Protein AF-A0A937CFU2-F1 (afdb_monomer_lite)

pLDDT: mean 91.69, std 9.7, range [49.81, 98.75]

Structure (mmCIF, N/CA/C/O backbone):
data_AF-A0A937CFU2-F1
#
_entry.id   AF-A0A937CFU2-F1
#
loop_
_atom_site.group_PDB
_atom_site.id
_atom_site.type_symbol
_atom_site.label_atom_id
_atom_site.label_alt_id
_atom_site.label_comp_id
_atom_site.label_asym_id
_atom_site.label_entity_id
_atom_site.label_seq_id
_atom_site.pdbx_PDB_ins_code
_atom_site.Cartn_x
_atom_site.Cartn_y
_atom_site.Cartn_z
_atom_site.occupancy
_atom_site.B_iso_or_equiv
_atom_site.auth_seq_id
_atom_site.auth_comp_id
_atom_site.auth_asym_id
_atom_site.auth_atom_id
_atom_site.pdbx_PDB_model_num
ATOM 1 N N . MET A 1 1 ? 24.303 13.116 1.904 1.00 62.19 1 MET A N 1
ATOM 2 C CA . MET A 1 1 ? 23.129 12.401 1.372 1.00 62.19 1 MET A CA 1
ATOM 3 C C . MET A 1 1 ? 21.981 12.691 2.321 1.00 62.19 1 MET A C 1
ATOM 5 O O . MET A 1 1 ? 22.146 12.452 3.511 1.00 62.19 1 MET A O 1
ATOM 9 N N . ILE A 1 2 ? 20.911 13.331 1.851 1.00 71.19 2 ILE A N 1
ATOM 10 C CA . ILE A 1 2 ? 19.700 13.511 2.667 1.00 71.19 2 ILE A CA 1
ATOM 11 C C . ILE A 1 2 ? 18.962 12.173 2.621 1.00 71.19 2 ILE A C 1
ATOM 13 O O . ILE A 1 2 ? 18.862 11.587 1.544 1.00 71.19 2 ILE A O 1
ATOM 17 N N . THR A 1 3 ? 18.526 11.668 3.774 1.00 83.25 3 THR A N 1
ATOM 18 C CA . THR A 1 3 ? 17.730 10.442 3.859 1.00 83.25 3 THR A CA 1
ATOM 19 C C . THR A 1 3 ? 16.253 10.785 4.015 1.00 83.25 3 THR A C 1
ATOM 21 O O . THR A 1 3 ? 15.883 11.598 4.864 1.00 83.25 3 THR A O 1
ATOM 24 N N . VAL A 1 4 ? 15.405 10.163 3.201 1.00 87.00 4 VAL A N 1
ATOM 25 C CA . VAL A 1 4 ? 13.941 10.251 3.291 1.00 87.00 4 VAL A CA 1
ATOM 26 C C . VAL A 1 4 ? 13.368 8.846 3.487 1.00 87.00 4 VAL A C 1
ATOM 28 O O . VAL A 1 4 ? 13.948 7.870 3.013 1.00 87.00 4 VAL A O 1
ATOM 31 N N . SER A 1 5 ? 12.256 8.694 4.213 1.00 93.00 5 SER A N 1
ATOM 32 C CA . SER A 1 5 ? 11.610 7.376 4.267 1.00 93.00 5 SER A CA 1
ATOM 33 C C . SER A 1 5 ? 10.986 7.054 2.910 1.00 93.00 5 SER A C 1
ATOM 35 O O . SER A 1 5 ? 10.499 7.955 2.221 1.00 93.00 5 SER A O 1
ATOM 37 N N . ILE A 1 6 ? 10.978 5.775 2.525 1.00 94.25 6 ILE A N 1
ATOM 38 C CA . ILE A 1 6 ? 10.432 5.365 1.223 1.00 94.25 6 ILE A CA 1
ATOM 39 C C . ILE A 1 6 ? 8.961 5.772 1.062 1.00 94.25 6 ILE A C 1
ATOM 41 O O . ILE A 1 6 ? 8.532 6.155 -0.024 1.00 94.25 6 ILE A O 1
ATOM 45 N N . LEU A 1 7 ? 8.205 5.790 2.162 1.00 94.56 7 LEU A N 1
ATOM 46 C CA . LEU A 1 7 ? 6.809 6.206 2.157 1.00 94.56 7 LEU A CA 1
ATOM 47 C C . LEU A 1 7 ? 6.651 7.696 1.849 1.00 94.56 7 LEU A C 1
ATOM 49 O O . LEU A 1 7 ? 5.818 8.078 1.031 1.00 94.56 7 LEU A O 1
ATOM 53 N N . LYS A 1 8 ? 7.487 8.544 2.457 1.00 94.88 8 LYS A N 1
ATOM 54 C CA . LYS A 1 8 ? 7.503 9.986 2.177 1.00 94.88 8 LYS A CA 1
ATOM 55 C C . LYS A 1 8 ? 7.937 10.277 0.749 1.00 94.88 8 LYS A C 1
ATOM 57 O O . LYS A 1 8 ? 7.369 11.166 0.116 1.00 94.88 8 LYS A O 1
ATOM 62 N N . TRP A 1 9 ? 8.903 9.517 0.239 1.00 95.12 9 TRP A N 1
ATOM 63 C CA . TRP A 1 9 ? 9.311 9.622 -1.154 1.00 95.12 9 TRP A CA 1
ATOM 64 C C . TRP A 1 9 ? 8.158 9.262 -2.102 1.00 95.12 9 TRP A C 1
ATOM 66 O O . TRP A 1 9 ? 7.854 10.045 -2.998 1.00 95.12 9 TRP A O 1
ATOM 76 N N . LEU A 1 10 ? 7.450 8.152 -1.856 1.00 95.94 10 LEU A N 1
ATOM 77 C CA . LEU A 1 10 ? 6.303 7.720 -2.666 1.00 95.94 10 LEU A CA 1
ATOM 78 C C . LEU A 1 10 ? 5.153 8.740 -2.639 1.00 95.94 10 LEU A C 1
ATOM 80 O O . LEU A 1 10 ? 4.580 9.060 -3.678 1.00 95.94 10 LEU A O 1
ATOM 84 N N . ILE A 1 11 ? 4.850 9.302 -1.464 1.00 96.25 11 ILE A N 1
ATOM 85 C CA . ILE A 1 11 ? 3.870 10.388 -1.306 1.00 96.25 11 ILE A CA 1
ATOM 86 C C . ILE A 1 11 ? 4.266 11.600 -2.157 1.00 96.25 11 ILE A C 1
ATOM 88 O O . ILE A 1 11 ? 3.426 12.182 -2.843 1.00 96.25 11 ILE A O 1
ATOM 92 N N . ASN A 1 12 ? 5.541 11.995 -2.129 1.00 94.94 12 ASN A N 1
ATOM 93 C CA . ASN A 1 12 ? 6.020 13.124 -2.920 1.00 94.94 12 ASN A CA 1
ATOM 94 C C . ASN A 1 12 ? 5.987 12.826 -4.425 1.00 94.94 12 ASN A C 1
ATOM 96 O O . ASN A 1 12 ? 5.555 13.675 -5.203 1.00 94.94 12 ASN A O 1
ATOM 100 N N . PHE A 1 13 ? 6.375 11.611 -4.824 1.00 94.56 13 PHE A N 1
ATOM 101 C CA . PHE A 1 13 ? 6.241 11.139 -6.197 1.00 94.56 13 PHE A CA 1
ATOM 102 C C . PHE A 1 13 ? 4.787 11.268 -6.671 1.00 94.56 13 PHE A C 1
ATOM 104 O O . PHE A 1 13 ? 4.545 11.920 -7.684 1.00 94.56 13 PHE A O 1
ATOM 111 N N . TYR A 1 14 ? 3.815 10.759 -5.907 1.00 94.75 14 TYR A N 1
ATOM 112 C CA . TYR A 1 14 ? 2.395 10.899 -6.239 1.00 94.75 14 TYR A CA 1
ATOM 113 C C . TYR A 1 14 ? 1.981 12.367 -6.378 1.00 94.75 14 TYR A C 1
ATOM 115 O O . TYR A 1 14 ? 1.417 12.759 -7.394 1.00 94.75 14 TYR A O 1
ATOM 123 N N . LYS A 1 15 ? 2.311 13.215 -5.398 1.00 93.44 15 LYS A N 1
ATOM 124 C CA . LYS A 1 15 ? 1.926 14.635 -5.408 1.00 93.44 15 LYS A CA 1
ATOM 125 C C . LYS A 1 15 ? 2.415 15.400 -6.637 1.00 93.44 15 LYS A C 1
ATOM 127 O O . LYS A 1 15 ? 1.724 16.319 -7.066 1.00 93.44 15 LYS A O 1
ATOM 132 N N . ILE A 1 16 ? 3.590 15.052 -7.159 1.00 92.31 16 ILE A N 1
ATOM 133 C CA . ILE A 1 16 ? 4.178 15.693 -8.342 1.00 92.31 16 ILE A CA 1
ATOM 134 C C . ILE A 1 16 ? 3.505 15.207 -9.632 1.00 92.31 16 ILE A C 1
ATOM 136 O O . ILE A 1 16 ? 3.327 16.004 -10.549 1.00 92.31 16 ILE A O 1
ATOM 140 N N . HIS A 1 17 ? 3.127 13.927 -9.705 1.00 90.62 17 HIS A N 1
ATOM 141 C CA . HIS A 1 17 ? 2.705 13.294 -10.961 1.00 90.62 17 HIS A CA 1
ATOM 142 C C . HIS A 1 17 ? 1.195 13.012 -11.058 1.00 90.62 17 HIS A C 1
ATOM 144 O O . HIS A 1 17 ? 0.715 12.666 -12.128 1.00 90.62 17 HIS A O 1
ATOM 150 N N . LYS A 1 18 ? 0.419 13.217 -9.986 1.00 84.38 18 LYS A N 1
ATOM 151 C CA . LYS A 1 18 ? -1.035 12.959 -9.933 1.00 84.38 18 LYS A CA 1
ATOM 152 C C . LYS A 1 18 ? -1.880 13.704 -10.977 1.00 84.38 18 LYS A C 1
ATOM 154 O O . LYS A 1 18 ? -2.990 13.275 -11.254 1.00 84.38 18 LYS A O 1
ATOM 159 N N . ASP A 1 19 ? -1.383 14.823 -11.505 1.00 82.00 19 ASP A N 1
ATOM 160 C CA . ASP A 1 19 ? -2.102 15.671 -12.470 1.00 82.00 19 ASP A CA 1
ATOM 161 C C . ASP A 1 19 ? -1.593 15.469 -13.914 1.00 82.00 19 ASP A C 1
ATOM 163 O O . ASP A 1 19 ? -1.995 16.186 -14.833 1.00 82.00 19 ASP A O 1
ATOM 167 N N . ILE A 1 20 ? -0.673 14.520 -14.120 1.00 72.25 20 ILE A N 1
ATOM 168 C CA . ILE A 1 20 ? -0.070 14.229 -15.420 1.00 72.25 20 ILE A CA 1
ATOM 169 C C . ILE A 1 20 ? -0.987 13.272 -16.184 1.00 72.25 20 ILE A C 1
ATOM 171 O O . ILE A 1 20 ? -1.049 12.091 -15.885 1.00 72.25 20 ILE A O 1
ATOM 175 N N . GLU A 1 21 ? -1.667 13.825 -17.190 1.00 56.75 21 GLU A N 1
ATOM 176 C CA . GLU A 1 21 ? -2.614 13.164 -18.099 1.00 56.75 21 GLU A CA 1
ATOM 177 C C . GLU A 1 21 ? -3.841 12.477 -17.455 1.00 56.75 21 GLU A C 1
ATOM 179 O O . GLU A 1 21 ? -3.783 11.675 -16.536 1.00 56.75 21 GLU A O 1
ATOM 184 N N . ILE A 1 22 ? -5.016 12.767 -18.021 1.00 54.38 22 ILE A N 1
ATOM 185 C CA . ILE A 1 22 ? -6.359 12.466 -17.484 1.00 54.38 22 ILE A CA 1
ATOM 186 C C . ILE A 1 22 ? -6.708 10.950 -17.493 1.00 54.38 22 ILE A C 1
ATOM 188 O O . ILE A 1 22 ? -7.828 10.571 -17.160 1.00 54.38 22 ILE A O 1
ATOM 192 N N . SER A 1 23 ? -5.809 10.049 -17.912 1.00 49.81 23 SER A N 1
ATOM 193 C CA . SER A 1 23 ? -6.213 8.696 -18.336 1.00 49.81 23 SER A CA 1
ATOM 194 C C . SER A 1 23 ? -6.171 7.582 -17.286 1.00 49.81 23 SER A C 1
ATOM 196 O O . SER A 1 23 ? -6.782 6.545 -17.540 1.00 49.81 23 SER A O 1
ATOM 198 N N . SER A 1 24 ? -5.508 7.741 -16.137 1.00 53.94 24 SER A N 1
ATOM 199 C CA . SER A 1 24 ? -5.426 6.668 -15.130 1.00 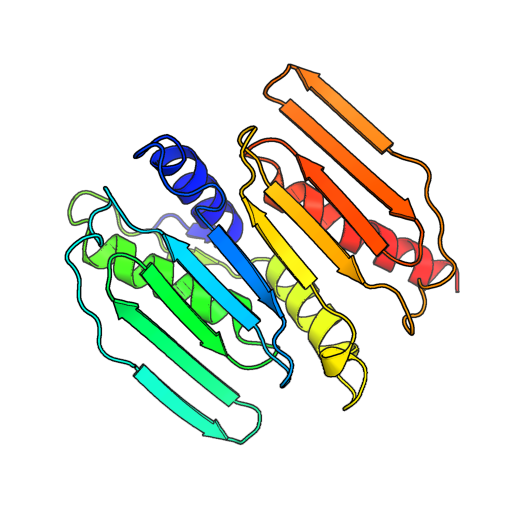53.94 24 SER A CA 1
ATOM 200 C C . SER A 1 24 ? -6.010 7.103 -13.785 1.00 53.94 24 SER A C 1
ATOM 202 O O . SER A 1 24 ? -5.406 7.881 -13.053 1.00 53.94 24 SER A O 1
ATOM 204 N N . GLN A 1 25 ? -7.170 6.544 -13.441 1.00 62.03 25 GLN A N 1
ATOM 205 C CA . GLN A 1 25 ? -7.873 6.753 -12.164 1.00 62.03 25 GLN A CA 1
ATOM 206 C C . GLN A 1 25 ? -7.059 6.269 -10.940 1.00 62.03 25 GLN A C 1
ATOM 208 O O . GLN A 1 25 ? -7.288 6.706 -9.816 1.00 62.03 25 GLN A O 1
ATOM 213 N N . ASN A 1 26 ? -6.056 5.406 -11.167 1.00 74.94 26 ASN A N 1
ATOM 214 C CA . ASN A 1 26 ? -5.176 4.835 -10.147 1.00 74.94 26 ASN A CA 1
ATOM 215 C C . ASN A 1 26 ? -3.704 4.913 -10.608 1.00 74.94 26 ASN A C 1
ATOM 217 O O . ASN A 1 26 ? -3.202 3.964 -11.203 1.00 74.94 26 ASN A O 1
ATOM 221 N N . LEU A 1 27 ? -3.014 6.032 -10.349 1.00 91.38 27 LEU A N 1
ATOM 222 C CA . LEU A 1 27 ? -1.581 6.187 -10.658 1.00 91.38 27 LEU A CA 1
ATOM 223 C C . LEU A 1 27 ? -0.726 5.117 -9.961 1.00 91.38 27 LEU A C 1
ATOM 225 O O . LEU A 1 27 ? 0.238 4.621 -10.533 1.00 91.38 27 LEU A O 1
ATOM 229 N N . ILE A 1 28 ? -1.050 4.800 -8.707 1.00 95.94 28 ILE A N 1
ATOM 230 C CA . ILE A 1 28 ? -0.324 3.823 -7.892 1.00 95.94 28 ILE A CA 1
ATOM 231 C C . ILE A 1 28 ? -1.341 2.838 -7.321 1.00 95.94 28 ILE A C 1
ATOM 233 O O . ILE A 1 28 ? -2.297 3.254 -6.661 1.00 95.94 28 ILE A O 1
ATOM 237 N N . SER A 1 29 ? -1.100 1.551 -7.558 1.00 97.25 29 SER A N 1
ATOM 238 C CA . SER A 1 29 ? -1.826 0.418 -6.984 1.00 97.25 29 SER A CA 1
ATOM 239 C C . SER A 1 29 ? -0.834 -0.492 -6.276 1.00 97.25 29 SER A C 1
ATOM 241 O O . SER A 1 29 ? 0.202 -0.843 -6.846 1.00 97.25 29 SER A O 1
ATOM 243 N N . ILE A 1 30 ? -1.126 -0.854 -5.034 1.00 98.38 30 ILE A N 1
ATOM 244 C CA . ILE A 1 30 ? -0.359 -1.837 -4.271 1.00 98.38 30 ILE A CA 1
ATOM 245 C C . ILE A 1 30 ? -1.365 -2.804 -3.671 1.00 98.38 30 ILE A C 1
ATOM 247 O O . ILE A 1 30 ? -2.169 -2.411 -2.827 1.00 98.38 30 ILE A O 1
ATOM 251 N N . ASP A 1 31 ? -1.295 -4.062 -4.071 1.00 97.62 31 ASP A N 1
ATOM 252 C CA . ASP A 1 31 ? -2.285 -5.074 -3.723 1.00 97.62 31 ASP A CA 1
ATOM 253 C C . ASP A 1 31 ? -1.580 -6.360 -3.292 1.00 97.62 31 ASP A C 1
ATOM 255 O O . ASP A 1 31 ? -0.463 -6.649 -3.723 1.00 97.62 31 ASP A O 1
ATOM 259 N N . THR A 1 32 ? -2.203 -7.144 -2.422 1.00 97.12 32 THR A N 1
ATOM 260 C CA . THR A 1 32 ? -1.700 -8.481 -2.083 1.00 97.12 32 THR A CA 1
ATOM 261 C C . THR A 1 32 ? -2.057 -9.494 -3.169 1.00 97.12 32 THR A C 1
ATOM 263 O O . THR A 1 32 ? -3.048 -9.333 -3.879 1.00 97.12 32 THR A O 1
ATOM 266 N N . LEU A 1 33 ? -1.248 -10.542 -3.295 1.00 94.25 33 LEU A N 1
ATOM 267 C CA . LEU A 1 33 ? -1.393 -11.589 -4.307 1.00 94.25 33 LEU A CA 1
ATOM 268 C C . LEU A 1 33 ? -2.023 -12.862 -3.718 1.00 94.25 33 LEU A C 1
ATOM 270 O O . LEU A 1 33 ? -1.857 -13.134 -2.530 1.00 94.25 33 LEU A O 1
ATOM 274 N N . ASP A 1 34 ? -2.669 -13.664 -4.575 1.00 84.94 34 ASP A N 1
ATOM 275 C CA . ASP A 1 34 ? -3.255 -14.960 -4.189 1.00 84.94 34 ASP A CA 1
ATOM 276 C C . ASP A 1 34 ? -2.195 -15.942 -3.674 1.00 84.94 34 ASP A C 1
ATOM 278 O O . ASP A 1 34 ? -2.447 -16.687 -2.735 1.00 84.94 34 ASP A O 1
ATOM 282 N N . ASN A 1 35 ? -1.004 -15.954 -4.279 1.00 85.69 35 ASN A N 1
ATOM 283 C CA . ASN A 1 35 ? 0.169 -16.574 -3.665 1.00 85.69 35 ASN A CA 1
ATOM 284 C C . ASN A 1 35 ? 0.831 -15.514 -2.785 1.00 85.69 35 ASN A C 1
ATOM 286 O O . ASN A 1 35 ? 1.076 -14.430 -3.317 1.00 85.69 35 ASN A O 1
ATOM 290 N N . PRO A 1 36 ? 1.154 -15.800 -1.507 1.00 90.88 36 PRO A N 1
ATOM 291 C CA . PRO A 1 36 ? 1.557 -14.780 -0.548 1.00 90.88 36 PRO A CA 1
ATOM 292 C C . PRO A 1 36 ? 2.577 -13.807 -1.128 1.00 90.88 36 PRO A C 1
ATOM 294 O O . PRO A 1 36 ? 3.658 -14.204 -1.568 1.00 90.88 36 PRO A O 1
ATOM 297 N N . GLY A 1 37 ? 2.231 -12.525 -1.134 1.00 95.56 37 GLY A N 1
ATOM 298 C CA . GLY A 1 37 ? 3.065 -11.525 -1.769 1.00 95.56 37 GLY A CA 1
ATOM 299 C C . GLY A 1 37 ? 2.379 -10.195 -2.002 1.00 95.56 37 GLY A C 1
ATOM 300 O O . GLY A 1 37 ? 1.199 -10.002 -1.714 1.00 95.56 37 GLY A O 1
ATOM 301 N N . TRP A 1 38 ? 3.161 -9.278 -2.551 1.00 97.88 38 TRP A N 1
ATOM 302 C CA . TRP A 1 38 ? 2.753 -7.934 -2.923 1.00 97.88 38 TRP A CA 1
ATOM 303 C C . TRP A 1 38 ? 2.892 -7.755 -4.426 1.00 97.88 38 TRP A C 1
ATOM 305 O O . TRP A 1 38 ? 3.910 -8.136 -4.998 1.00 97.88 38 TRP A O 1
ATOM 315 N N . GLY A 1 39 ? 1.896 -7.131 -5.040 1.00 98.06 39 GLY A N 1
ATOM 316 C CA . GLY A 1 39 ? 1.946 -6.542 -6.366 1.00 98.06 39 GLY A CA 1
ATOM 317 C C . GLY A 1 39 ? 1.988 -5.021 -6.265 1.00 98.06 39 GLY A C 1
ATOM 318 O O . GLY A 1 39 ? 1.349 -4.426 -5.399 1.00 98.06 39 GLY A O 1
ATOM 319 N N . ILE A 1 40 ? 2.753 -4.390 -7.146 1.00 98.25 40 ILE A N 1
ATOM 320 C CA . ILE A 1 40 ? 2.853 -2.944 -7.296 1.00 98.25 40 ILE A CA 1
ATOM 321 C C . ILE A 1 40 ? 2.687 -2.620 -8.772 1.00 98.25 40 ILE A C 1
ATOM 323 O O . ILE A 1 40 ? 3.437 -3.113 -9.614 1.00 98.25 40 ILE A O 1
ATOM 327 N N . ASN A 1 41 ? 1.745 -1.736 -9.062 1.00 97.56 41 ASN A N 1
ATOM 328 C CA . ASN A 1 41 ? 1.554 -1.146 -10.371 1.00 97.56 41 ASN A CA 1
ATOM 329 C C . ASN A 1 41 ? 1.659 0.373 -10.239 1.00 97.56 41 ASN A C 1
ATOM 331 O O . ASN A 1 41 ? 0.917 0.980 -9.468 1.00 97.56 41 ASN A O 1
ATOM 335 N N . ILE A 1 42 ? 2.604 0.981 -10.950 1.00 96.88 42 ILE A N 1
ATOM 336 C CA . ILE A 1 42 ? 2.755 2.437 -10.991 1.00 96.88 42 ILE A CA 1
ATOM 337 C C . ILE A 1 42 ? 2.721 2.870 -12.448 1.00 96.88 42 ILE A C 1
ATOM 339 O O . ILE A 1 42 ? 3.598 2.488 -13.229 1.00 96.88 42 ILE A O 1
ATOM 343 N N . ASP A 1 43 ? 1.726 3.678 -12.803 1.00 94.50 43 ASP A N 1
ATOM 344 C CA . ASP A 1 43 ? 1.706 4.384 -14.076 1.00 94.50 43 ASP A CA 1
ATOM 345 C C . ASP A 1 43 ? 2.807 5.455 -14.046 1.00 94.50 43 ASP A C 1
ATOM 347 O O . ASP A 1 43 ? 2.882 6.305 -13.154 1.00 94.50 43 ASP A O 1
ATOM 351 N N . VAL A 1 44 ? 3.732 5.346 -14.996 1.00 94.44 44 VAL A N 1
ATOM 352 C CA . VAL A 1 44 ? 4.894 6.224 -15.135 1.00 94.44 44 VAL A CA 1
ATOM 353 C C . VAL A 1 44 ? 4.815 7.086 -16.395 1.00 94.44 44 VAL A C 1
ATOM 355 O O . VAL A 1 44 ? 5.831 7.652 -16.822 1.00 94.44 44 VAL A O 1
ATOM 358 N N . LYS A 1 45 ? 3.637 7.198 -17.009 1.00 91.81 45 LYS A N 1
ATOM 359 C CA . LYS A 1 45 ? 3.391 8.080 -18.148 1.00 91.81 45 LYS A CA 1
ATOM 360 C C . LYS A 1 45 ? 3.612 9.548 -17.776 1.00 91.81 45 LYS A C 1
ATOM 362 O O . LYS A 1 45 ? 3.357 9.974 -16.653 1.00 91.81 45 LYS A O 1
ATOM 367 N N . GLY A 1 46 ? 4.185 10.314 -18.703 1.00 90.06 46 GLY A N 1
ATOM 368 C CA . GLY A 1 46 ? 4.608 11.697 -18.492 1.00 90.06 46 GLY A CA 1
ATOM 369 C C . GLY A 1 46 ? 5.724 11.873 -17.455 1.00 90.06 46 GLY A C 1
ATOM 370 O O . GLY A 1 46 ? 6.036 13.000 -17.067 1.00 90.06 46 GLY A O 1
ATOM 371 N N . THR A 1 47 ? 6.362 10.782 -17.021 1.00 93.00 47 THR A N 1
ATOM 372 C CA . THR A 1 47 ? 7.568 10.818 -16.189 1.00 93.00 47 THR A CA 1
ATOM 373 C C . THR A 1 47 ? 8.823 10.492 -17.005 1.00 93.00 47 THR A C 1
ATOM 375 O O . THR A 1 47 ? 8.753 10.064 -18.157 1.00 93.00 47 THR A O 1
ATOM 378 N N . CYS A 1 48 ? 10.004 10.608 -16.388 1.00 93.75 48 CYS A N 1
ATOM 379 C CA . CYS A 1 48 ? 11.272 10.197 -17.010 1.00 93.75 48 CYS A CA 1
ATOM 380 C C . CYS A 1 48 ? 11.349 8.700 -17.382 1.00 93.75 48 CYS A C 1
ATOM 382 O O . CYS A 1 48 ? 12.254 8.303 -18.116 1.00 93.75 48 CYS A O 1
ATOM 384 N N . LEU A 1 49 ? 10.416 7.874 -16.894 1.00 94.94 49 LEU A N 1
ATOM 385 C CA . LEU A 1 49 ? 10.352 6.441 -17.177 1.00 94.94 49 LEU A CA 1
ATOM 386 C C . LEU A 1 49 ? 9.345 6.077 -18.282 1.00 94.94 49 LEU A C 1
ATOM 388 O O . LEU A 1 49 ? 9.276 4.907 -18.647 1.00 94.94 49 LEU A O 1
ATOM 392 N N . GLU A 1 50 ? 8.601 7.035 -18.852 1.00 94.12 50 GLU A N 1
ATOM 393 C CA . GLU A 1 50 ? 7.513 6.761 -19.810 1.00 94.12 50 GLU A CA 1
ATOM 394 C C . GLU A 1 50 ? 7.952 5.880 -20.991 1.00 94.12 50 GLU A C 1
ATOM 396 O O . GLU A 1 50 ? 7.263 4.921 -21.345 1.00 94.12 50 GLU A O 1
ATOM 401 N N . ALA A 1 51 ? 9.111 6.192 -21.578 1.00 94.50 51 ALA A N 1
ATOM 402 C CA . ALA A 1 51 ? 9.680 5.482 -22.725 1.00 94.50 51 ALA A CA 1
ATOM 403 C C . ALA A 1 51 ? 10.685 4.383 -22.330 1.00 94.50 51 ALA A C 1
ATOM 405 O O . ALA A 1 51 ? 11.298 3.755 -23.199 1.00 94.50 51 ALA A O 1
ATOM 406 N N . VAL A 1 52 ? 10.899 4.159 -21.031 1.00 94.81 52 VAL A N 1
ATOM 407 C CA . VAL A 1 52 ? 11.848 3.155 -20.549 1.00 94.81 52 VAL A CA 1
ATOM 408 C C . VAL A 1 52 ? 11.243 1.765 -20.708 1.00 94.81 52 VAL A C 1
ATOM 410 O O . VAL A 1 52 ? 10.102 1.509 -20.338 1.00 94.81 52 VAL A O 1
ATOM 413 N N . ILE A 1 53 ? 12.043 0.839 -21.240 1.00 95.19 53 ILE A N 1
ATOM 414 C CA . ILE A 1 53 ? 11.729 -0.589 -21.249 1.00 95.19 53 ILE A CA 1
ATOM 415 C C . ILE A 1 53 ? 12.785 -1.297 -20.412 1.00 95.19 53 ILE A C 1
ATOM 417 O O . ILE A 1 53 ? 13.951 -1.380 -20.802 1.00 95.19 53 ILE A O 1
ATOM 421 N N . LEU A 1 54 ? 12.366 -1.827 -19.268 1.00 93.06 54 LEU A N 1
ATOM 422 C CA . LEU A 1 54 ? 13.198 -2.642 -18.396 1.00 93.06 54 LEU A CA 1
ATOM 423 C C . LEU A 1 54 ? 12.663 -4.072 -18.428 1.00 93.06 54 LEU A C 1
ATOM 425 O O . LEU A 1 54 ? 11.524 -4.323 -18.036 1.00 93.06 54 LEU A O 1
ATOM 429 N N . LYS A 1 55 ? 13.479 -4.994 -18.953 1.00 89.31 55 LYS A N 1
ATOM 430 C CA . LYS A 1 55 ? 13.157 -6.427 -18.976 1.00 89.31 55 LYS A CA 1
ATOM 431 C C . LYS A 1 55 ? 13.101 -6.973 -17.552 1.00 89.31 55 LYS A C 1
ATOM 433 O O . LYS A 1 55 ? 13.802 -6.465 -16.683 1.00 89.31 55 LYS A O 1
ATOM 438 N N . GLU A 1 56 ? 12.298 -8.014 -17.367 1.00 83.31 56 GLU A N 1
ATOM 439 C CA . GLU A 1 56 ? 12.090 -8.682 -16.082 1.00 83.31 56 GLU A CA 1
ATOM 440 C C . GLU A 1 56 ? 13.419 -9.035 -15.411 1.00 83.31 56 GLU A C 1
ATOM 442 O O . GLU A 1 56 ? 14.265 -9.721 -15.990 1.00 83.31 56 GLU A O 1
ATOM 447 N N . SER A 1 57 ? 13.595 -8.546 -14.186 1.00 75.62 57 SER A N 1
ATOM 448 C CA . SER A 1 57 ? 14.612 -9.050 -13.272 1.00 75.62 57 SER A CA 1
ATOM 449 C C . SER A 1 57 ? 13.986 -10.174 -12.452 1.00 75.62 57 SER A C 1
ATOM 451 O O . SER A 1 57 ? 13.432 -9.921 -11.386 1.00 75.62 57 SER A O 1
ATOM 453 N N . ASP A 1 58 ? 14.001 -11.395 -12.977 1.00 69.19 58 ASP A N 1
ATOM 454 C CA . ASP A 1 58 ? 13.576 -12.567 -12.211 1.00 69.19 58 ASP A CA 1
ATOM 455 C C . ASP A 1 58 ? 14.695 -12.957 -11.240 1.00 69.19 58 ASP A C 1
ATOM 457 O O . ASP A 1 58 ? 15.802 -13.316 -11.658 1.00 69.19 58 ASP A O 1
ATOM 461 N N . ILE A 1 59 ? 14.434 -12.796 -9.942 1.00 74.56 59 ILE A N 1
ATOM 462 C CA . ILE A 1 59 ? 15.343 -13.214 -8.881 1.00 74.56 59 ILE A CA 1
ATOM 463 C C . ILE A 1 59 ? 14.557 -14.087 -7.911 1.00 74.56 59 ILE A C 1
ATOM 465 O O . ILE A 1 59 ? 13.789 -13.599 -7.081 1.00 74.56 59 ILE A O 1
ATOM 469 N N . ASN A 1 60 ? 14.814 -15.389 -7.997 1.00 76.50 60 ASN A N 1
ATOM 470 C CA . ASN A 1 60 ? 14.318 -16.397 -7.075 1.00 76.50 60 ASN A CA 1
ATOM 471 C C . ASN A 1 60 ? 15.504 -17.001 -6.308 1.00 76.50 60 ASN A C 1
ATOM 473 O O . ASN A 1 60 ? 16.310 -17.742 -6.871 1.00 76.50 60 ASN A O 1
ATOM 477 N N . ASN A 1 61 ? 15.632 -16.641 -5.028 1.00 68.50 61 ASN A N 1
ATOM 478 C CA . ASN A 1 61 ? 16.677 -17.173 -4.149 1.00 68.50 61 ASN A CA 1
ATOM 479 C C . ASN A 1 61 ? 16.183 -18.354 -3.292 1.00 68.50 61 ASN A C 1
ATOM 481 O O . ASN A 1 61 ? 17.008 -19.032 -2.681 1.00 68.50 61 ASN A O 1
ATOM 485 N N . SER A 1 62 ? 14.864 -18.566 -3.225 1.00 76.31 62 SER A N 1
ATOM 486 C CA . SER A 1 62 ? 14.156 -19.670 -2.559 1.00 76.31 62 SER A CA 1
ATOM 487 C C . SER A 1 62 ? 12.640 -19.489 -2.721 1.00 76.31 62 SER A C 1
ATOM 489 O O . SER A 1 62 ? 12.194 -18.384 -3.029 1.00 76.31 62 SER A O 1
ATOM 491 N N . ASP A 1 63 ? 11.855 -20.511 -2.362 1.00 71.88 63 ASP A N 1
ATOM 492 C CA . ASP A 1 63 ? 10.380 -20.456 -2.337 1.00 71.88 63 ASP A CA 1
ATOM 493 C C . ASP A 1 63 ? 9.828 -19.247 -1.547 1.00 71.88 63 ASP A C 1
ATOM 495 O O . ASP A 1 63 ? 8.829 -18.658 -1.949 1.00 71.88 63 ASP A O 1
ATOM 499 N N . ASP A 1 64 ? 10.539 -18.802 -0.501 1.00 76.62 64 ASP A N 1
ATOM 500 C CA . ASP A 1 64 ? 10.145 -17.672 0.361 1.00 76.62 64 ASP A CA 1
ATOM 501 C C . ASP A 1 64 ? 10.957 -16.379 0.129 1.00 76.62 64 ASP A C 1
ATOM 503 O O . ASP A 1 64 ? 10.965 -15.479 0.969 1.00 76.62 64 ASP A O 1
ATOM 507 N N . ASN A 1 65 ? 11.723 -16.289 -0.964 1.00 88.00 65 ASN A N 1
ATOM 508 C CA . ASN A 1 65 ? 12.535 -15.106 -1.272 1.00 88.00 65 ASN A CA 1
ATOM 509 C C . ASN A 1 65 ? 12.596 -14.879 -2.779 1.00 88.00 65 ASN A C 1
ATOM 511 O O . ASN A 1 65 ? 13.590 -15.209 -3.443 1.00 88.00 65 ASN A O 1
ATOM 515 N N . TRP A 1 66 ? 11.527 -14.296 -3.304 1.00 92.75 66 TRP A N 1
ATOM 516 C CA . TRP A 1 66 ? 11.350 -14.077 -4.730 1.00 92.75 66 TRP A CA 1
ATOM 517 C C . TRP A 1 66 ? 10.824 -12.676 -5.001 1.00 92.75 66 TRP A C 1
ATOM 519 O O . TRP A 1 66 ? 10.076 -12.091 -4.216 1.00 92.75 66 TRP A O 1
ATOM 529 N N . TYR A 1 67 ? 11.249 -12.117 -6.127 1.00 94.88 67 TYR A N 1
ATOM 530 C CA . TYR A 1 67 ? 10.689 -10.885 -6.653 1.00 94.88 67 TYR A CA 1
ATOM 531 C C . TYR A 1 67 ? 10.945 -10.768 -8.149 1.00 94.8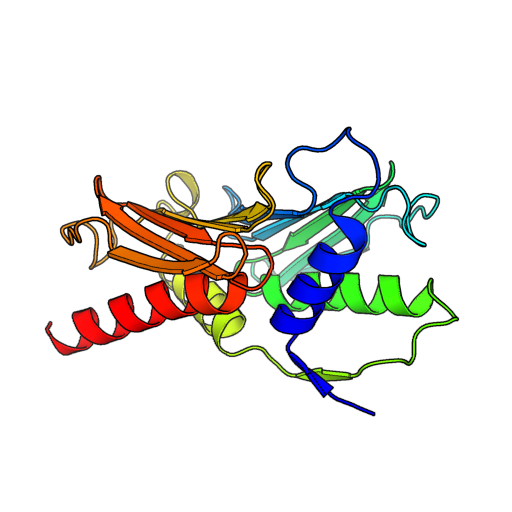8 67 TYR A C 1
ATOM 533 O O . TYR A 1 67 ? 11.934 -11.273 -8.681 1.00 94.88 67 TYR A O 1
ATOM 541 N N . VAL A 1 68 ? 10.063 -10.030 -8.809 1.00 95.12 68 VAL A N 1
ATOM 542 C CA . VAL A 1 68 ? 10.178 -9.641 -10.208 1.00 95.12 68 VAL A CA 1
ATOM 543 C C . VAL A 1 68 ? 9.781 -8.179 -10.314 1.00 95.12 68 VAL A C 1
ATOM 545 O O . VAL A 1 68 ? 8.813 -7.754 -9.695 1.00 95.12 68 VAL A O 1
ATOM 548 N N . TYR A 1 69 ? 10.500 -7.396 -11.109 1.00 96.62 69 TYR A N 1
ATOM 549 C CA . TYR A 1 69 ? 10.017 -6.090 -11.543 1.00 96.62 69 TYR A CA 1
ATOM 550 C C . TYR A 1 69 ? 10.391 -5.836 -12.999 1.00 96.62 69 TYR A C 1
ATOM 552 O O . TYR A 1 69 ? 11.380 -6.365 -13.519 1.00 96.62 69 TYR A O 1
ATOM 560 N N . LYS A 1 70 ? 9.578 -5.027 -13.670 1.00 96.94 70 LYS A N 1
ATOM 561 C CA . LYS A 1 70 ? 9.760 -4.615 -15.060 1.00 96.94 70 LYS A CA 1
ATOM 562 C C . LYS A 1 70 ? 9.189 -3.225 -15.288 1.00 96.94 70 LYS A C 1
ATOM 564 O O . LYS A 1 70 ? 8.364 -2.741 -14.521 1.00 96.94 70 LYS A O 1
ATOM 569 N N . ILE A 1 71 ? 9.616 -2.607 -16.385 1.00 96.88 71 ILE A N 1
ATOM 570 C CA . ILE A 1 71 ? 8.958 -1.417 -16.927 1.00 96.88 71 ILE A CA 1
ATOM 571 C C . ILE A 1 71 ? 8.601 -1.706 -18.374 1.00 96.88 71 ILE A C 1
ATOM 573 O O . ILE A 1 71 ? 9.479 -2.016 -19.184 1.00 96.88 71 ILE A O 1
ATOM 577 N N . ARG A 1 72 ? 7.314 -1.634 -18.701 1.00 94.62 72 ARG A N 1
ATOM 578 C CA . ARG A 1 72 ? 6.816 -1.810 -20.066 1.00 94.62 72 ARG A CA 1
ATOM 579 C C . ARG A 1 72 ? 5.498 -1.069 -20.224 1.00 94.62 72 ARG A C 1
ATOM 581 O O . ARG A 1 72 ? 4.692 -1.068 -19.307 1.00 94.62 72 ARG A O 1
ATOM 588 N N . ASN A 1 73 ? 5.264 -0.495 -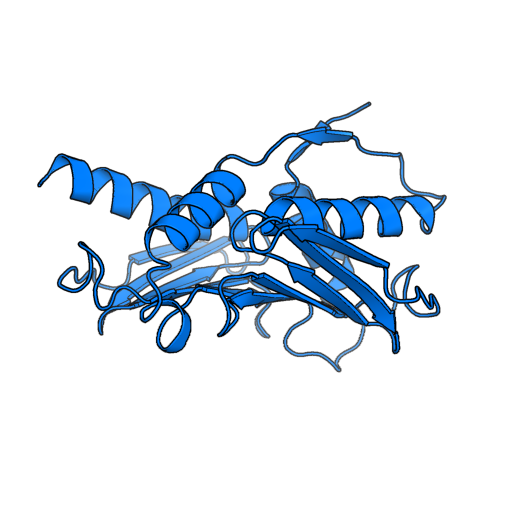21.405 1.00 93.38 73 ASN A N 1
ATOM 589 C CA . ASN A 1 73 ? 4.034 0.241 -21.718 1.00 93.38 73 ASN A CA 1
ATOM 590 C C . ASN A 1 73 ? 3.739 1.346 -20.686 1.00 93.38 73 ASN A C 1
ATOM 592 O O . ASN A 1 73 ? 2.599 1.496 -20.265 1.00 93.38 73 ASN A O 1
ATOM 596 N N . SER A 1 74 ? 4.783 2.065 -20.256 1.00 94.12 74 SER A N 1
ATOM 597 C CA . SER A 1 74 ? 4.688 3.145 -19.264 1.00 94.12 74 SER A CA 1
ATOM 598 C C . SER A 1 74 ? 4.132 2.705 -17.905 1.00 94.12 74 SER A C 1
ATOM 600 O O . SER A 1 74 ? 3.576 3.513 -17.174 1.00 94.12 74 SER A O 1
ATOM 602 N N . ILE A 1 75 ? 4.330 1.437 -17.542 1.00 95.25 75 ILE A N 1
ATOM 603 C CA . ILE A 1 75 ? 3.959 0.881 -16.241 1.00 95.25 75 ILE A CA 1
ATOM 604 C C . ILE A 1 75 ? 5.202 0.270 -15.599 1.00 95.25 75 ILE A C 1
ATOM 606 O O . ILE A 1 75 ? 5.874 -0.556 -16.225 1.00 95.25 75 ILE A O 1
ATOM 610 N N . TYR A 1 76 ? 5.490 0.657 -14.356 1.00 97.38 76 TYR A N 1
ATOM 611 C CA . TYR A 1 76 ? 6.333 -0.124 -13.455 1.00 97.38 76 TYR A CA 1
ATOM 612 C C . TYR A 1 76 ? 5.465 -1.199 -12.802 1.00 97.38 76 TYR A C 1
ATOM 614 O O . TYR A 1 76 ? 4.529 -0.887 -12.068 1.00 97.38 76 TYR A O 1
ATOM 622 N N . ASP A 1 77 ? 5.767 -2.454 -13.113 1.00 97.38 77 ASP A N 1
ATOM 623 C CA . ASP A 1 77 ? 5.044 -3.633 -12.642 1.00 97.38 77 ASP A CA 1
ATOM 624 C C . ASP A 1 77 ? 6.010 -4.490 -11.834 1.00 97.38 77 ASP A C 1
ATOM 626 O O . ASP A 1 77 ? 7.081 -4.862 -12.330 1.00 97.38 77 ASP A O 1
ATOM 630 N N . ALA A 1 78 ? 5.666 -4.751 -10.580 1.00 97.69 78 ALA A N 1
ATOM 631 C CA . ALA A 1 78 ? 6.531 -5.440 -9.647 1.00 97.69 78 ALA A CA 1
ATOM 632 C C . ALA A 1 78 ? 5.741 -6.368 -8.733 1.00 97.69 78 ALA A C 1
ATOM 634 O O . ALA A 1 78 ? 4.697 -6.000 -8.211 1.00 97.69 78 ALA A O 1
ATOM 635 N N . VAL A 1 79 ? 6.281 -7.557 -8.502 1.00 96.94 79 VAL A N 1
ATOM 636 C CA . VAL A 1 79 ? 5.724 -8.565 -7.605 1.00 96.94 79 VAL A CA 1
ATOM 637 C C . VAL A 1 79 ? 6.817 -9.142 -6.718 1.00 96.94 79 VAL A C 1
ATOM 639 O O . VAL A 1 79 ? 7.985 -9.183 -7.106 1.00 96.94 79 VAL A O 1
ATOM 642 N N . GLY A 1 80 ? 6.464 -9.595 -5.524 1.00 95.56 80 GLY A N 1
ATOM 643 C CA . GLY A 1 80 ? 7.410 -10.256 -4.632 1.00 95.56 80 GLY A CA 1
ATOM 644 C C . GLY A 1 80 ? 6.734 -10.891 -3.434 1.00 95.56 80 GLY A C 1
ATOM 645 O O . GLY A 1 80 ? 5.556 -10.647 -3.187 1.00 95.56 80 GLY A O 1
ATOM 646 N N . ASP A 1 81 ? 7.498 -11.681 -2.687 1.00 95.25 81 ASP A N 1
ATOM 647 C CA . ASP A 1 81 ? 7.034 -12.372 -1.483 1.00 95.25 81 ASP A CA 1
ATOM 648 C C . ASP A 1 81 ? 6.502 -11.405 -0.389 1.00 95.25 81 ASP A C 1
ATOM 650 O O . ASP A 1 81 ? 6.650 -10.176 -0.500 1.00 95.25 81 ASP A O 1
ATOM 654 N N . PRO A 1 82 ? 5.875 -11.914 0.694 1.00 96.31 82 PRO A N 1
ATOM 655 C CA . PRO A 1 82 ? 5.216 -11.087 1.711 1.00 96.31 82 PRO A CA 1
ATOM 656 C C . PRO A 1 82 ? 6.105 -10.035 2.388 1.00 96.31 82 PRO A C 1
ATOM 658 O O . PRO A 1 82 ? 5.582 -9.086 2.980 1.00 96.31 82 PRO A O 1
ATOM 661 N N . LEU A 1 83 ? 7.433 -10.168 2.301 1.00 95.56 83 LEU A N 1
ATOM 662 C CA . LEU A 1 83 ? 8.414 -9.264 2.901 1.00 95.56 83 LEU A CA 1
ATOM 663 C C . LEU A 1 83 ? 9.097 -8.339 1.871 1.00 95.56 83 LEU A C 1
ATOM 665 O O . LEU A 1 83 ? 10.083 -7.676 2.204 1.00 95.56 83 LEU A O 1
ATOM 669 N N . LYS A 1 84 ? 8.597 -8.261 0.625 1.00 96.06 84 LYS A N 1
ATOM 670 C CA . LYS A 1 84 ? 9.228 -7.484 -0.465 1.00 96.06 84 LYS A CA 1
ATOM 671 C C . LYS A 1 84 ? 8.644 -6.114 -0.755 1.00 96.06 84 LYS A C 1
ATOM 673 O O . LYS A 1 84 ? 9.277 -5.389 -1.518 1.00 96.06 84 LYS A O 1
ATOM 678 N N . LEU A 1 85 ? 7.523 -5.705 -0.162 1.00 97.69 85 LEU A N 1
ATOM 679 C CA . LEU A 1 85 ? 6.902 -4.411 -0.485 1.00 97.69 85 LEU A CA 1
ATOM 680 C C . LEU A 1 85 ? 7.891 -3.235 -0.396 1.00 97.69 85 LEU A C 1
ATOM 682 O O . LEU A 1 85 ? 8.028 -2.475 -1.353 1.00 97.69 85 LEU A O 1
ATOM 686 N N . GLU A 1 86 ? 8.631 -3.105 0.710 1.00 96.56 86 GLU A N 1
ATOM 687 C CA . GLU A 1 86 ? 9.631 -2.037 0.847 1.00 96.56 86 GLU A CA 1
ATOM 688 C C . GLU A 1 86 ? 10.723 -2.146 -0.222 1.00 96.56 86 GLU A C 1
ATOM 690 O O . GLU A 1 86 ? 11.056 -1.159 -0.871 1.00 96.56 86 GLU A O 1
ATOM 695 N N . PHE A 1 87 ? 11.240 -3.352 -0.457 1.00 95.12 87 PHE A N 1
ATOM 696 C CA . PHE A 1 87 ? 12.271 -3.590 -1.464 1.00 95.12 87 PHE A CA 1
ATOM 697 C C . PHE A 1 87 ? 11.812 -3.192 -2.876 1.00 95.12 87 PHE A C 1
ATOM 699 O O . PHE A 1 87 ? 12.557 -2.536 -3.602 1.00 95.12 87 PHE A O 1
ATOM 706 N N . LEU A 1 88 ? 10.590 -3.552 -3.268 1.00 97.19 88 LEU A N 1
ATOM 707 C CA . LEU A 1 88 ? 10.044 -3.235 -4.588 1.00 97.19 88 LEU A CA 1
ATOM 708 C C . LEU A 1 88 ? 9.827 -1.726 -4.772 1.00 97.19 88 LEU A C 1
ATOM 710 O O . LEU A 1 88 ? 10.093 -1.200 -5.854 1.00 97.19 88 LEU A O 1
ATOM 714 N N . LEU A 1 89 ? 9.409 -1.012 -3.721 1.00 97.38 89 LEU A N 1
ATOM 715 C CA . LEU A 1 89 ? 9.317 0.452 -3.735 1.00 97.38 89 LEU A CA 1
ATOM 716 C C . LEU A 1 89 ? 10.701 1.109 -3.827 1.00 97.38 89 LEU A C 1
ATOM 718 O O . LEU A 1 89 ? 10.880 2.074 -4.570 1.00 97.38 89 LEU A O 1
ATOM 722 N N . LEU A 1 90 ? 11.700 0.568 -3.123 1.00 95.56 90 LEU A N 1
ATOM 723 C CA . LEU A 1 90 ? 13.084 1.039 -3.217 1.00 95.56 90 LEU A CA 1
ATOM 724 C C . LEU A 1 90 ? 13.642 0.865 -4.632 1.00 95.56 90 LEU A C 1
ATOM 726 O O . LEU A 1 90 ? 14.271 1.784 -5.151 1.00 95.56 90 LEU A O 1
ATOM 730 N N . ARG A 1 91 ? 13.361 -0.264 -5.296 1.00 95.50 91 ARG A N 1
ATOM 731 C CA . ARG A 1 91 ? 13.770 -0.481 -6.694 1.00 95.50 91 ARG A CA 1
ATOM 732 C C . ARG A 1 91 ? 13.149 0.529 -7.640 1.00 95.50 91 ARG A C 1
ATOM 734 O O . ARG A 1 91 ? 13.860 1.081 -8.479 1.00 95.50 91 ARG A O 1
ATOM 741 N N . PHE A 1 92 ? 11.863 0.817 -7.473 1.00 96.56 92 PHE A N 1
ATOM 742 C CA . PHE A 1 92 ? 11.208 1.866 -8.242 1.00 96.56 92 PHE A CA 1
ATOM 743 C C . PHE A 1 92 ? 11.906 3.220 -8.055 1.00 96.56 92 PHE A C 1
ATOM 745 O O . PHE A 1 92 ? 12.259 3.876 -9.036 1.00 96.56 92 PHE A O 1
ATOM 752 N N . MET A 1 93 ? 12.175 3.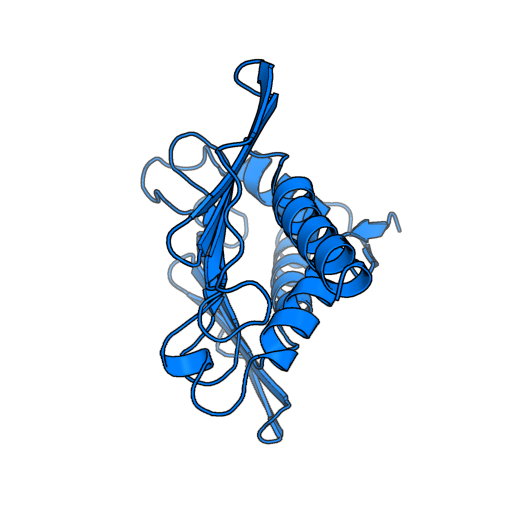601 -6.804 1.00 94.81 93 MET A N 1
ATOM 753 C CA . MET A 1 93 ? 12.860 4.847 -6.474 1.00 94.81 93 MET A CA 1
ATOM 754 C C . MET A 1 93 ? 14.251 4.944 -7.114 1.00 94.81 93 MET A C 1
ATOM 756 O O . MET A 1 93 ? 14.567 5.947 -7.754 1.00 94.81 93 MET A O 1
ATOM 760 N N . GLU A 1 94 ? 15.081 3.912 -6.960 1.00 93.06 94 GLU A N 1
ATOM 761 C CA . GLU A 1 94 ? 16.438 3.865 -7.515 1.00 93.06 94 GLU A CA 1
ATOM 762 C C . GLU A 1 94 ? 16.429 4.003 -9.041 1.00 93.06 94 GLU A C 1
ATOM 764 O O . GLU A 1 94 ? 17.228 4.750 -9.612 1.00 93.06 94 GLU A O 1
ATOM 769 N N . ILE A 1 95 ? 15.504 3.311 -9.714 1.00 94.75 95 ILE A N 1
ATOM 770 C CA . ILE A 1 95 ? 15.340 3.410 -11.165 1.00 94.75 95 ILE A CA 1
ATOM 771 C C . ILE A 1 95 ? 14.909 4.830 -11.541 1.00 94.75 95 ILE A C 1
ATOM 773 O O . ILE A 1 95 ? 15.516 5.437 -12.420 1.00 94.75 95 ILE A O 1
ATOM 777 N N . PHE A 1 96 ? 13.914 5.392 -10.857 1.00 94.69 96 PHE A N 1
ATOM 778 C CA . PHE A 1 96 ? 13.438 6.744 -11.134 1.00 94.69 96 PHE A CA 1
ATOM 779 C C . PHE A 1 96 ? 14.547 7.794 -10.988 1.00 94.69 96 PHE A C 1
ATOM 781 O O . PHE A 1 96 ? 14.750 8.606 -11.889 1.00 94.69 96 PHE A O 1
ATOM 788 N N . GLN A 1 97 ? 15.314 7.753 -9.894 1.00 92.69 97 GLN A N 1
ATOM 789 C CA . GLN A 1 97 ? 16.435 8.672 -9.671 1.00 92.69 97 GLN A CA 1
ATOM 790 C C . GLN A 1 97 ? 17.519 8.516 -10.745 1.00 92.69 97 GLN A C 1
ATOM 792 O O . GLN A 1 97 ? 17.997 9.511 -11.285 1.00 92.69 97 GLN A O 1
ATOM 797 N N . LYS A 1 98 ? 17.855 7.275 -11.122 1.00 92.19 98 LYS A N 1
ATOM 798 C CA . LYS A 1 98 ? 18.847 6.990 -12.168 1.00 92.19 98 LYS A CA 1
ATOM 799 C C . LYS A 1 98 ? 18.485 7.614 -13.521 1.00 92.19 98 LYS A C 1
ATOM 801 O O . LYS A 1 98 ? 19.378 8.068 -14.233 1.00 92.19 98 LYS A O 1
ATOM 806 N N . TYR A 1 99 ? 17.206 7.599 -13.899 1.00 93.19 99 TYR A N 1
ATOM 807 C CA . TYR A 1 99 ? 16.741 8.151 -15.179 1.00 93.19 99 TYR A CA 1
ATOM 808 C C . TYR A 1 99 ? 16.367 9.636 -15.104 1.00 93.19 99 TYR A C 1
ATOM 810 O O . TYR A 1 99 ? 16.249 10.290 -16.140 1.00 93.19 99 TYR A O 1
ATOM 818 N N . ASN A 1 100 ? 16.245 10.199 -13.902 1.00 89.88 100 ASN A N 1
ATOM 819 C CA . ASN A 1 100 ? 16.011 11.619 -13.694 1.00 89.88 100 ASN A CA 1
ATOM 820 C C . ASN A 1 100 ? 17.304 12.329 -13.272 1.00 89.88 100 ASN A C 1
ATOM 822 O O . ASN A 1 100 ? 17.470 12.715 -12.117 1.00 89.88 100 ASN A O 1
ATOM 826 N N . SER A 1 101 ? 18.214 12.540 -14.230 1.00 75.62 101 SER A N 1
ATOM 827 C CA . SER A 1 101 ? 19.558 13.104 -14.001 1.00 75.62 101 SER A CA 1
ATOM 828 C C . SER A 1 101 ? 19.589 14.494 -13.345 1.00 75.62 101 SER A C 1
ATOM 830 O O . SER A 1 101 ? 20.655 14.965 -12.959 1.00 75.62 101 SER A O 1
ATOM 832 N N . ASN A 1 102 ? 18.441 15.171 -13.250 1.00 77.56 102 ASN A N 1
ATOM 833 C CA . ASN A 1 102 ? 18.298 16.481 -12.616 1.00 77.56 102 ASN A CA 1
ATOM 834 C C . ASN A 1 102 ? 17.909 16.396 -11.130 1.00 77.56 102 ASN A C 1
ATOM 836 O O . ASN A 1 102 ? 17.971 17.407 -10.428 1.00 77.56 102 ASN A O 1
ATOM 840 N N . LEU A 1 103 ? 17.497 15.223 -10.639 1.00 77.38 103 LEU A N 1
ATOM 841 C CA . LEU A 1 103 ? 17.229 15.015 -9.221 1.00 77.38 103 LEU A CA 1
ATOM 842 C C . LEU A 1 103 ? 18.532 14.787 -8.461 1.00 77.38 103 LEU A C 1
ATOM 844 O O . LEU A 1 103 ? 19.440 14.095 -8.917 1.00 77.38 103 LEU A O 1
ATOM 848 N N . LYS A 1 104 ? 18.616 15.364 -7.261 1.00 77.81 104 LYS A N 1
ATOM 849 C CA . LYS A 1 104 ? 19.660 14.980 -6.311 1.00 77.81 104 LYS A CA 1
ATOM 850 C C . LYS A 1 104 ? 19.369 13.557 -5.852 1.00 77.81 104 LYS A C 1
ATOM 852 O O . LYS A 1 104 ? 18.241 13.278 -5.460 1.00 77.81 104 LYS A O 1
ATOM 857 N N . GLU A 1 105 ? 20.380 12.695 -5.870 1.00 76.38 105 GLU A N 1
ATOM 858 C CA . GLU A 1 105 ? 20.263 11.361 -5.283 1.00 76.38 105 GLU A CA 1
ATOM 859 C C . GLU A 1 105 ? 19.906 11.480 -3.796 1.00 76.38 105 GLU A C 1
ATOM 861 O O . GLU A 1 105 ? 20.611 12.122 -3.002 1.00 76.38 105 GLU A O 1
ATOM 866 N N . GLU A 1 106 ? 18.785 10.866 -3.431 1.00 80.50 106 GLU A N 1
ATOM 867 C CA . GLU A 1 106 ? 18.315 10.772 -2.056 1.00 80.50 106 GLU A CA 1
ATOM 868 C C . GLU A 1 106 ? 18.570 9.355 -1.564 1.00 80.50 106 GLU A C 1
ATOM 870 O O . GLU A 1 106 ? 18.180 8.379 -2.204 1.00 80.50 106 GLU A O 1
ATOM 875 N N . GLY A 1 107 ? 19.217 9.249 -0.404 1.00 80.81 107 GLY A N 1
ATOM 876 C CA . GLY A 1 107 ? 19.270 7.979 0.303 1.00 80.81 107 GLY A CA 1
ATOM 877 C C . GLY A 1 107 ? 17.907 7.687 0.921 1.00 80.81 107 GLY A C 1
ATOM 878 O O . GLY A 1 107 ? 17.126 8.606 1.185 1.00 80.81 107 GLY A O 1
ATOM 879 N N . THR A 1 108 ? 17.634 6.422 1.220 1.00 83.62 108 THR A N 1
ATOM 880 C CA . THR A 1 108 ? 16.415 6.044 1.944 1.00 83.62 108 THR A CA 1
ATOM 881 C C . THR A 1 108 ? 16.743 5.495 3.314 1.00 83.62 108 THR A C 1
ATOM 883 O O . THR A 1 108 ? 17.854 5.029 3.576 1.00 83.62 108 THR A O 1
ATOM 886 N N . SER A 1 109 ? 15.757 5.555 4.198 1.00 84.62 109 SER A N 1
ATOM 887 C CA . SER A 1 109 ? 15.748 4.774 5.426 1.00 84.62 109 SER A CA 1
ATOM 888 C C . SER A 1 109 ? 14.558 3.816 5.430 1.00 84.62 109 SER A C 1
ATOM 890 O O . SER A 1 109 ? 13.506 4.195 4.898 1.00 84.62 109 SER A O 1
ATOM 892 N N . PRO A 1 110 ? 14.675 2.659 6.108 1.00 85.81 110 PRO A N 1
ATOM 893 C CA . PRO A 1 110 ? 13.538 1.786 6.364 1.00 85.81 110 PRO A CA 1
ATOM 894 C C . PRO A 1 110 ? 12.353 2.560 6.948 1.00 85.81 110 PRO A C 1
ATOM 896 O O . PRO A 1 110 ? 12.521 3.366 7.871 1.00 85.81 110 PRO A O 1
ATOM 899 N N . ASP A 1 111 ? 11.156 2.330 6.419 1.00 94.56 111 ASP A N 1
ATOM 900 C CA . ASP A 1 111 ? 9.937 2.964 6.902 1.00 94.56 111 ASP A CA 1
ATOM 901 C C . ASP A 1 111 ? 9.227 2.065 7.919 1.00 94.56 111 ASP A C 1
ATOM 903 O O . ASP A 1 111 ? 8.878 0.917 7.636 1.00 94.56 111 ASP A O 1
ATOM 907 N N . LYS A 1 112 ? 8.994 2.590 9.129 1.00 95.25 112 LYS A N 1
ATOM 908 C CA . LYS A 1 112 ? 8.380 1.826 10.228 1.00 95.25 112 LYS A CA 1
ATOM 909 C C . LYS A 1 112 ? 6.992 1.288 9.857 1.00 95.25 112 LYS A C 1
ATOM 911 O O . LYS A 1 112 ? 6.608 0.229 10.346 1.00 95.25 112 LYS A O 1
ATOM 916 N N . ASN A 1 113 ? 6.216 2.048 9.080 1.00 97.06 113 ASN A N 1
ATOM 917 C CA . ASN A 1 113 ? 4.822 1.739 8.789 1.00 97.06 113 ASN A CA 1
ATOM 918 C C . ASN A 1 113 ? 4.750 0.677 7.693 1.00 97.06 113 ASN A C 1
ATOM 920 O O . ASN A 1 113 ? 3.994 -0.278 7.846 1.00 97.06 113 ASN A O 1
ATOM 924 N N . ILE A 1 114 ? 5.594 0.781 6.661 1.00 97.31 114 ILE A N 1
ATOM 925 C CA . ILE A 1 114 ? 5.711 -0.255 5.625 1.00 97.31 114 ILE A CA 1
ATOM 926 C C . ILE A 1 114 ? 6.249 -1.562 6.214 1.00 97.31 114 ILE A C 1
ATOM 928 O O . ILE A 1 114 ? 5.641 -2.610 6.018 1.00 97.31 114 ILE A O 1
ATOM 932 N N . ASN A 1 115 ? 7.320 -1.507 7.012 1.00 96.81 115 ASN A N 1
ATOM 933 C CA . ASN A 1 115 ? 7.869 -2.695 7.674 1.00 96.81 115 ASN A CA 1
ATOM 934 C C . ASN A 1 115 ? 6.851 -3.391 8.576 1.00 96.81 115 ASN A C 1
ATOM 936 O O . ASN A 1 115 ? 6.717 -4.617 8.552 1.00 96.81 115 ASN A O 1
ATOM 940 N N . TRP A 1 116 ? 6.106 -2.607 9.355 1.00 98.12 116 TRP A N 1
ATOM 941 C CA . TRP A 1 116 ? 5.060 -3.156 10.203 1.00 98.12 116 TRP A CA 1
ATOM 942 C C . TRP A 1 116 ? 3.927 -3.773 9.376 1.00 98.12 116 TRP A C 1
ATOM 944 O O . TRP A 1 116 ? 3.483 -4.866 9.711 1.00 98.12 116 TRP A O 1
ATOM 954 N N . LEU A 1 117 ? 3.490 -3.118 8.294 1.00 98.44 117 LEU A N 1
ATOM 955 C CA . LEU A 1 117 ? 2.396 -3.607 7.455 1.00 98.44 117 LEU A CA 1
ATOM 956 C C . LEU A 1 117 ? 2.762 -4.914 6.740 1.00 98.44 117 LEU A C 1
ATOM 958 O O . LEU A 1 117 ? 1.973 -5.853 6.778 1.00 98.44 117 LEU A O 1
ATOM 962 N N . MET A 1 118 ? 3.969 -5.006 6.166 1.00 97.00 118 MET A N 1
ATOM 963 C CA . MET A 1 118 ? 4.499 -6.256 5.600 1.00 97.00 118 MET A CA 1
ATOM 964 C C . MET A 1 118 ? 4.511 -7.377 6.635 1.00 97.00 118 MET A C 1
ATOM 966 O O . MET A 1 118 ? 4.008 -8.464 6.375 1.00 97.00 118 MET A O 1
ATOM 970 N N . SER A 1 119 ? 5.040 -7.099 7.831 1.00 97.56 119 SER A N 1
ATOM 971 C CA . SER A 1 119 ? 5.100 -8.094 8.907 1.00 97.56 119 SER A CA 1
ATOM 972 C C . SER A 1 119 ? 3.703 -8.527 9.359 1.00 97.56 119 SER A C 1
ATOM 974 O O . SER A 1 119 ? 3.475 -9.705 9.620 1.00 97.56 119 SER A O 1
ATOM 976 N N . TRP A 1 120 ? 2.758 -7.584 9.439 1.00 97.94 120 TRP A N 1
ATOM 977 C CA . TRP A 1 120 ? 1.372 -7.876 9.784 1.00 97.94 120 TRP A CA 1
ATOM 978 C C . TRP A 1 120 ? 0.735 -8.776 8.721 1.00 97.94 120 TRP A C 1
ATOM 980 O O . TRP A 1 120 ? 0.218 -9.829 9.076 1.00 97.94 120 TRP A O 1
ATOM 990 N N . TYR A 1 121 ? 0.845 -8.436 7.436 1.00 97.69 121 TYR A N 1
ATOM 991 C CA . TYR A 1 121 ? 0.331 -9.263 6.339 1.00 97.69 121 TYR A CA 1
ATOM 992 C C . TYR A 1 121 ? 0.955 -10.666 6.328 1.00 97.69 121 TYR A C 1
ATOM 994 O O . TYR A 1 121 ? 0.236 -11.663 6.365 1.00 97.69 121 TYR A O 1
ATOM 1002 N N . ALA A 1 122 ? 2.287 -10.753 6.390 1.00 96.69 122 ALA A N 1
ATOM 1003 C CA . ALA A 1 122 ? 3.008 -12.023 6.416 1.00 96.69 122 ALA A CA 1
ATOM 1004 C C . ALA A 1 122 ? 2.588 -12.913 7.598 1.00 96.69 122 ALA A C 1
ATOM 1006 O O . ALA A 1 122 ? 2.513 -14.126 7.455 1.00 96.69 122 ALA A O 1
ATOM 1007 N N . SER A 1 123 ? 2.265 -12.322 8.755 1.00 96.12 123 SER A N 1
ATOM 1008 C CA . SER A 1 123 ? 1.802 -13.084 9.923 1.00 96.12 123 SER A CA 1
ATOM 1009 C C . SER A 1 123 ? 0.394 -13.676 9.781 1.00 96.12 123 SER A C 1
ATOM 1011 O O . SER A 1 123 ? 0.042 -14.562 10.558 1.00 96.12 123 SER A O 1
ATOM 1013 N N . HIS A 1 124 ? -0.403 -13.193 8.821 1.00 95.94 124 HIS A N 1
ATOM 1014 C CA . HIS A 1 124 ? -1.730 -13.735 8.514 1.00 95.94 124 HIS A CA 1
ATOM 1015 C C . HIS A 1 124 ? -1.712 -14.713 7.334 1.00 95.94 124 HIS A C 1
ATOM 1017 O O . HIS A 1 124 ? -2.623 -15.528 7.236 1.00 95.94 124 HIS A O 1
ATOM 1023 N N . CYS A 1 125 ? -0.672 -14.686 6.492 1.00 94.00 125 CYS A N 1
ATOM 1024 C CA . CYS A 1 125 ? -0.478 -15.670 5.427 1.00 94.00 125 CYS A CA 1
ATOM 1025 C C . CYS A 1 125 ? -0.301 -17.064 6.043 1.00 94.00 125 CYS A C 1
ATOM 1027 O O . CYS A 1 125 ? 0.653 -17.314 6.783 1.00 94.00 125 CYS A O 1
ATOM 1029 N N . ASN A 1 126 ? -1.248 -17.961 5.782 1.00 92.69 126 ASN A N 1
ATOM 1030 C CA . ASN A 1 126 ? -1.327 -19.266 6.443 1.00 92.69 126 ASN A CA 1
ATOM 1031 C C . ASN A 1 126 ? -1.765 -20.401 5.503 1.00 92.69 126 ASN A C 1
ATOM 1033 O O . ASN A 1 126 ? -2.116 -21.483 5.978 1.00 92.69 126 ASN A O 1
ATOM 1037 N N . GLY A 1 127 ? -1.757 -20.163 4.191 1.00 90.50 127 GLY A N 1
ATOM 1038 C CA . GLY A 1 127 ? -2.215 -21.090 3.159 1.00 90.50 127 GLY A CA 1
ATOM 1039 C C . GLY A 1 127 ? -3.687 -20.925 2.780 1.00 90.50 127 GLY A C 1
ATOM 1040 O O . GLY A 1 127 ? -4.131 -21.569 1.837 1.00 90.50 127 GLY A O 1
ATOM 1041 N N . ASN A 1 128 ? -4.463 -20.115 3.509 1.00 92.31 128 ASN A N 1
ATOM 1042 C CA . ASN A 1 128 ? -5.877 -19.853 3.210 1.00 92.31 128 ASN A CA 1
ATOM 1043 C C . ASN A 1 128 ? -6.192 -18.359 3.166 1.00 92.31 128 ASN A C 1
ATOM 1045 O O . ASN A 1 128 ? -6.940 -17.918 2.295 1.00 92.31 128 ASN A O 1
ATOM 1049 N N . TRP A 1 129 ? -5.655 -17.588 4.114 1.00 95.38 129 TRP A N 1
ATOM 1050 C CA . TRP A 1 129 ? -6.021 -16.186 4.290 1.00 95.38 129 TRP A CA 1
ATOM 1051 C C . TRP A 1 129 ? -5.693 -15.352 3.047 1.00 95.38 129 TRP A C 1
ATOM 1053 O O . TRP A 1 129 ? -6.545 -14.619 2.555 1.00 95.38 129 TRP A O 1
ATOM 1063 N N . GLU A 1 130 ? -4.498 -15.535 2.490 1.00 93.00 130 GLU A N 1
ATOM 1064 C CA . GLU A 1 130 ? -3.999 -14.849 1.293 1.00 93.00 130 GLU A CA 1
ATOM 1065 C C . GLU A 1 130 ? -4.837 -15.092 0.028 1.00 93.00 130 GLU A C 1
ATOM 1067 O O . GLU A 1 130 ? -4.826 -14.268 -0.878 1.00 93.00 130 GLU A O 1
ATOM 1072 N N . HIS A 1 131 ? -5.590 -16.194 -0.028 1.00 92.25 131 HIS A N 1
ATOM 1073 C CA . HIS A 1 131 ? -6.442 -16.533 -1.169 1.00 92.25 131 HIS A CA 1
ATOM 1074 C C . HIS A 1 131 ? -7.801 -15.820 -1.129 1.00 92.25 131 HIS A C 1
ATOM 1076 O O . HIS A 1 131 ? -8.525 -15.811 -2.123 1.00 92.25 131 HIS A O 1
ATOM 1082 N N . MET A 1 132 ? -8.188 -15.276 0.029 1.00 93.69 132 MET A N 1
ATOM 1083 C CA . MET A 1 132 ? -9.535 -14.745 0.279 1.00 93.69 132 MET A CA 1
ATOM 1084 C C . MET A 1 132 ? -9.531 -13.287 0.739 1.00 93.69 132 MET A C 1
ATOM 1086 O O . MET A 1 132 ? -10.536 -12.587 0.589 1.00 93.69 132 MET A O 1
ATOM 1090 N N . TYR A 1 133 ? -8.425 -12.847 1.331 1.00 96.94 133 TYR A N 1
ATOM 1091 C CA . TYR A 1 133 ? -8.306 -11.604 2.073 1.00 96.94 133 TYR A CA 1
ATOM 1092 C C . TYR A 1 133 ? -6.979 -10.924 1.755 1.00 96.94 133 TYR A C 1
ATOM 1094 O O . TYR A 1 133 ? -6.000 -11.567 1.375 1.00 96.94 133 TYR A O 1
ATOM 1102 N N . GLY A 1 134 ? -6.934 -9.606 1.933 1.00 97.38 134 GLY A N 1
ATOM 1103 C CA . GLY A 1 134 ? -5.751 -8.871 1.535 1.00 97.38 134 GLY A CA 1
ATOM 1104 C C . GLY A 1 134 ? -5.632 -7.453 2.052 1.00 97.38 134 GLY A C 1
ATOM 1105 O O . GLY A 1 134 ? -6.384 -6.974 2.907 1.00 97.38 134 GLY A O 1
ATOM 1106 N N . VAL A 1 135 ? -4.631 -6.783 1.490 1.00 98.56 135 VAL A N 1
ATOM 1107 C CA . VAL A 1 135 ? -4.353 -5.362 1.682 1.00 98.56 135 VAL A CA 1
ATOM 1108 C C . VAL A 1 135 ? -4.330 -4.691 0.314 1.00 98.56 135 VAL A C 1
ATOM 1110 O O . VAL A 1 135 ? -3.667 -5.177 -0.596 1.00 98.56 135 VAL A O 1
ATOM 1113 N N . THR A 1 136 ? -5.014 -3.554 0.188 1.00 98.44 136 THR A N 1
ATOM 1114 C CA . THR A 1 136 ? -4.974 -2.706 -1.015 1.00 98.44 136 THR A CA 1
ATOM 1115 C C . THR A 1 136 ? -4.620 -1.273 -0.625 1.00 98.44 136 THR A C 1
ATOM 1117 O O . THR A 1 136 ? -5.243 -0.724 0.293 1.00 98.44 136 THR A O 1
ATOM 1120 N N . ILE A 1 137 ? -3.674 -0.649 -1.322 1.00 98.44 137 ILE A N 1
ATOM 1121 C CA . ILE A 1 137 ? -3.255 0.746 -1.148 1.00 98.44 137 ILE A CA 1
ATOM 1122 C C . ILE A 1 137 ? -3.224 1.414 -2.518 1.00 98.44 137 ILE A C 1
ATOM 1124 O O . ILE A 1 137 ? -2.267 1.250 -3.274 1.00 98.44 137 ILE A O 1
ATOM 1128 N N . ASN A 1 138 ? -4.246 2.214 -2.807 1.00 96.94 138 ASN A N 1
ATOM 1129 C CA . ASN A 1 138 ? -4.444 2.774 -4.140 1.00 96.94 138 ASN A CA 1
ATOM 1130 C C . ASN A 1 138 ? -4.593 4.292 -4.073 1.00 96.94 138 ASN A C 1
ATOM 1132 O O . ASN A 1 138 ? -5.190 4.832 -3.137 1.00 96.94 138 ASN A O 1
ATOM 1136 N N . THR A 1 139 ? -4.078 4.990 -5.079 1.00 95.50 139 THR A N 1
ATOM 1137 C CA . THR A 1 139 ? -4.456 6.389 -5.325 1.00 95.50 139 THR A CA 1
ATOM 1138 C C . THR A 1 139 ? -5.896 6.467 -5.838 1.00 95.50 139 THR A C 1
ATOM 1140 O O . THR A 1 139 ? -6.359 5.502 -6.435 1.00 95.50 139 THR A O 1
ATOM 1143 N N . ILE A 1 140 ? -6.600 7.582 -5.620 1.00 91.88 140 ILE A N 1
ATOM 1144 C CA . ILE A 1 140 ? -8.022 7.750 -5.993 1.00 91.88 140 ILE A CA 1
ATOM 1145 C C . ILE A 1 140 ? -8.305 9.074 -6.733 1.00 91.88 140 ILE A C 1
ATOM 1147 O O . ILE A 1 140 ? -7.545 10.031 -6.595 1.00 91.88 140 ILE A O 1
ATOM 1151 N N . ASP A 1 141 ? -9.435 9.135 -7.455 1.00 75.94 141 ASP A N 1
ATOM 1152 C CA . ASP A 1 141 ? -9.843 10.229 -8.367 1.00 75.94 141 ASP A CA 1
ATOM 1153 C C . ASP A 1 141 ? -10.005 11.622 -7.732 1.00 75.94 141 ASP A C 1
ATOM 1155 O O . ASP A 1 141 ? -9.804 12.633 -8.402 1.00 75.94 141 ASP A O 1
ATOM 1159 N N . ASN A 1 142 ? -10.379 11.702 -6.452 1.00 74.38 142 ASN A N 1
ATOM 1160 C CA . ASN A 1 142 ? -10.343 12.954 -5.693 1.00 74.38 142 ASN A CA 1
ATOM 1161 C C . ASN A 1 142 ? -9.023 12.968 -4.922 1.00 74.38 142 ASN A C 1
ATOM 1163 O O . ASN A 1 142 ? -8.978 12.311 -3.876 1.00 74.38 142 ASN A O 1
ATOM 1167 N N . PRO A 1 143 ? -7.956 13.590 -5.467 1.00 87.56 143 PRO A N 1
ATOM 1168 C CA . PRO A 1 143 ? -6.606 13.081 -5.313 1.00 87.56 143 PRO A CA 1
ATOM 1169 C C . PRO A 1 143 ? -6.272 12.737 -3.876 1.00 87.56 143 PRO A C 1
ATOM 1171 O O . PRO A 1 143 ? -6.460 13.539 -2.965 1.00 87.56 143 PRO A O 1
ATOM 1174 N N . GLY A 1 144 ? -5.775 11.531 -3.675 1.00 94.31 144 GLY A N 1
ATOM 1175 C CA . GLY A 1 144 ? -5.622 10.984 -2.352 1.00 94.31 144 GLY A CA 1
ATOM 1176 C C . GLY A 1 144 ? -5.219 9.531 -2.386 1.00 94.31 144 GLY A C 1
ATOM 1177 O O . GLY A 1 144 ? -4.896 8.972 -3.433 1.00 94.31 144 GLY A O 1
ATOM 1178 N N . TRP A 1 145 ? -5.274 8.932 -1.210 1.00 97.44 145 TRP A N 1
ATOM 1179 C CA . TRP A 1 145 ? -4.970 7.534 -0.981 1.00 97.44 145 TRP A CA 1
ATOM 1180 C C . TRP A 1 145 ? -6.171 6.842 -0.370 1.00 97.44 145 TRP A C 1
ATOM 1182 O O . TRP A 1 145 ? -6.892 7.432 0.436 1.00 97.44 145 TRP A O 1
ATOM 1192 N N . ARG A 1 146 ? -6.338 5.565 -0.697 1.00 97.94 146 ARG A N 1
ATOM 1193 C CA . ARG A 1 146 ? -7.232 4.653 -0.001 1.00 97.94 146 ARG A CA 1
ATOM 1194 C C . ARG A 1 146 ? -6.464 3.420 0.439 1.00 97.94 146 ARG A C 1
ATOM 1196 O O . ARG A 1 146 ? -5.778 2.804 -0.367 1.00 97.94 146 ARG A O 1
ATOM 1203 N N . VAL A 1 147 ? -6.616 3.061 1.706 1.00 98.69 147 VAL A N 1
ATOM 1204 C CA . VAL A 1 147 ? -6.075 1.842 2.304 1.00 98.69 147 VAL A CA 1
ATOM 1205 C C . VAL A 1 147 ? -7.253 0.979 2.726 1.00 98.69 147 VAL A C 1
ATOM 1207 O O . VAL A 1 147 ? -8.097 1.428 3.503 1.00 98.69 147 VAL A O 1
ATOM 1210 N N . ARG A 1 148 ? -7.313 -0.256 2.229 1.00 98.75 148 ARG A N 1
ATOM 1211 C CA . ARG A 1 148 ? -8.256 -1.265 2.717 1.00 98.75 148 ARG A CA 1
ATOM 1212 C C . ARG A 1 148 ? -7.520 -2.500 3.181 1.00 98.75 148 ARG A C 1
ATOM 1214 O O . ARG A 1 148 ? -6.560 -2.919 2.543 1.00 98.75 148 ARG A O 1
ATOM 1221 N N . ILE A 1 149 ? -7.981 -3.053 4.293 1.00 98.75 149 ILE A N 1
ATOM 1222 C CA . ILE A 1 149 ? -7.400 -4.237 4.916 1.00 98.75 149 ILE A CA 1
ATOM 1223 C C . ILE A 1 149 ? -8.544 -5.123 5.382 1.00 98.75 149 ILE A C 1
ATOM 1225 O O . ILE A 1 149 ? -9.398 -4.685 6.161 1.00 98.75 149 ILE A O 1
ATOM 1229 N N . ASP A 1 150 ? -8.562 -6.358 4.901 1.00 98.56 150 ASP A N 1
ATOM 1230 C CA . ASP A 1 150 ? -9.491 -7.367 5.387 1.00 98.56 150 ASP A CA 1
ATOM 1231 C C . ASP A 1 150 ? -9.095 -7.820 6.795 1.00 98.56 150 ASP A C 1
ATOM 1233 O O . ASP A 1 150 ? -7.927 -8.031 7.111 1.00 98.56 150 ASP A O 1
ATOM 1237 N N . LEU A 1 151 ? -10.088 -7.939 7.669 1.00 98.12 151 LEU A N 1
ATOM 1238 C CA . LEU A 1 151 ? -9.922 -8.321 9.072 1.00 98.12 151 LEU A CA 1
ATOM 1239 C C . LEU A 1 151 ? -10.601 -9.649 9.389 1.00 98.12 151 LEU A C 1
ATOM 1241 O O . LEU A 1 151 ? -10.488 -10.120 10.521 1.00 98.12 151 LEU A O 1
ATOM 1245 N N . ALA A 1 152 ? -11.312 -10.245 8.431 1.00 97.62 152 ALA A N 1
ATOM 1246 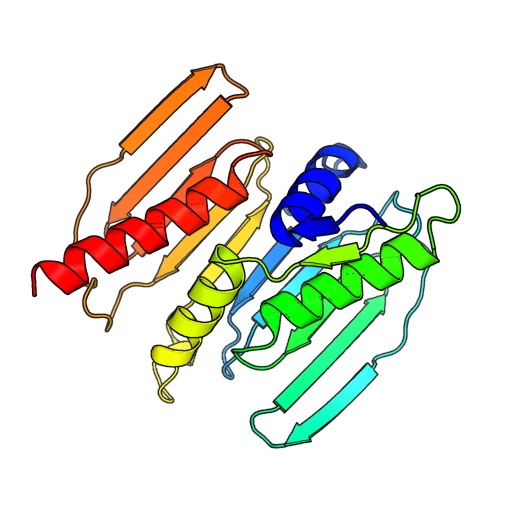C CA . ALA A 1 152 ? -11.885 -11.572 8.590 1.00 97.62 152 ALA A CA 1
ATOM 1247 C C . ALA A 1 152 ? -10.788 -12.584 8.941 1.00 97.62 152 ALA A C 1
ATOM 1249 O O . ALA A 1 152 ? -9.669 -12.498 8.436 1.00 97.62 152 ALA A O 1
ATOM 1250 N N . GLU A 1 153 ? -11.106 -13.491 9.867 1.00 95.88 153 GLU A N 1
ATOM 1251 C CA . GLU A 1 153 ? -10.171 -14.502 10.383 1.00 95.88 153 GLU A CA 1
ATOM 1252 C C . GLU A 1 153 ? -8.913 -13.927 11.064 1.00 95.88 153 GLU A C 1
ATOM 1254 O O . GLU A 1 153 ? -7.964 -14.647 11.367 1.00 95.88 153 GLU A O 1
ATOM 1259 N N . THR A 1 154 ? -8.922 -12.632 11.391 1.00 94.94 154 THR A N 1
ATOM 1260 C CA . THR A 1 154 ? -7.928 -12.003 12.264 1.00 94.94 154 THR A CA 1
ATOM 1261 C C . THR A 1 154 ? -8.514 -11.793 13.660 1.00 94.94 154 THR A C 1
ATOM 1263 O O . THR A 1 154 ? -9.730 -11.818 13.862 1.00 94.94 154 THR A O 1
ATOM 1266 N N . LYS A 1 155 ? -7.666 -11.470 14.644 1.00 94.00 155 LYS A N 1
ATOM 1267 C CA . LYS A 1 155 ? -8.123 -11.085 15.996 1.00 94.00 155 LYS A CA 1
ATOM 1268 C C . LYS A 1 155 ? -9.048 -9.859 16.014 1.00 94.00 155 LYS A C 1
ATOM 1270 O O . LYS A 1 155 ? -9.702 -9.611 17.020 1.00 94.00 155 LYS A O 1
ATOM 1275 N N . LEU A 1 156 ? -9.084 -9.089 14.927 1.00 95.56 156 LEU A N 1
ATOM 1276 C CA . LEU A 1 156 ? -9.871 -7.866 14.790 1.00 95.56 156 LEU A CA 1
ATOM 1277 C C . LEU A 1 156 ? -11.191 -8.096 14.043 1.00 95.56 156 LEU A C 1
ATOM 1279 O O . LEU A 1 156 ? -11.903 -7.130 13.795 1.00 95.56 156 LEU A O 1
ATOM 1283 N N . GLU A 1 157 ? -11.547 -9.335 13.680 1.00 96.50 157 GLU A N 1
ATOM 1284 C CA . GLU A 1 157 ? -12.711 -9.590 12.817 1.00 96.50 157 GLU A CA 1
ATOM 1285 C C . GLU A 1 157 ? -14.043 -9.072 13.389 1.00 96.50 157 GLU A C 1
ATOM 1287 O O . GLU A 1 157 ? -14.947 -8.733 12.631 1.00 96.50 157 GLU A O 1
ATOM 1292 N N . ASN A 1 158 ? -14.160 -9.004 14.719 1.00 96.00 158 ASN A N 1
ATOM 1293 C CA . ASN A 1 158 ? -15.366 -8.560 15.423 1.00 96.00 158 ASN A CA 1
ATOM 1294 C C . ASN A 1 158 ? -15.275 -7.098 15.885 1.00 96.00 158 ASN A C 1
ATOM 1296 O O . ASN A 1 158 ? -16.209 -6.588 16.505 1.00 96.00 158 ASN A O 1
ATOM 1300 N N . LEU A 1 159 ? -14.158 -6.420 15.608 1.00 96.81 159 LEU A N 1
ATOM 1301 C CA . LEU A 1 159 ? -14.007 -5.006 15.907 1.00 96.81 159 LEU A CA 1
ATOM 1302 C C . LEU A 1 159 ? -14.889 -4.194 14.956 1.00 96.81 159 LEU A C 1
ATOM 1304 O O . LEU A 1 159 ? -14.863 -4.389 13.743 1.00 96.81 159 LEU A O 1
ATOM 1308 N N . SER A 1 160 ? -15.635 -3.245 15.512 1.00 97.50 160 SER A N 1
ATOM 1309 C CA . SER A 1 160 ? -16.392 -2.257 14.751 1.00 97.50 160 SER A CA 1
ATOM 1310 C C . SER A 1 160 ? -16.061 -0.877 15.293 1.00 97.50 160 SER A C 1
ATOM 1312 O O . SER A 1 160 ? -16.149 -0.639 16.496 1.00 97.50 160 SER A O 1
ATOM 1314 N N . ILE A 1 161 ? -15.678 0.030 14.404 1.00 97.69 161 ILE A N 1
ATOM 1315 C CA . ILE A 1 161 ? -15.393 1.426 14.726 1.00 97.69 161 ILE A CA 1
ATOM 1316 C C . ILE A 1 161 ? -16.196 2.277 13.755 1.00 97.69 161 ILE A C 1
ATOM 1318 O O . ILE A 1 161 ? -15.969 2.210 12.545 1.00 97.69 161 ILE A O 1
ATOM 1322 N N . ASP A 1 162 ? -17.112 3.084 14.294 1.00 98.31 162 ASP A N 1
ATOM 1323 C CA . ASP A 1 162 ? -17.855 4.071 13.512 1.00 98.31 162 ASP A CA 1
ATOM 1324 C C . ASP A 1 162 ? -16.899 5.032 12.807 1.00 98.31 162 ASP A C 1
ATOM 1326 O O . ASP A 1 162 ? -15.790 5.290 13.280 1.00 98.31 162 ASP A O 1
ATOM 1330 N N . ARG A 1 163 ? -17.341 5.589 11.675 1.00 98.25 163 ARG A N 1
ATOM 1331 C CA . ARG A 1 163 ? -16.522 6.488 10.857 1.00 98.25 163 ARG A CA 1
ATOM 1332 C C . ARG A 1 163 ? -15.883 7.583 11.713 1.00 98.25 163 ARG A C 1
ATOM 1334 O O . ARG A 1 163 ? -16.581 8.403 12.303 1.00 98.25 163 ARG A O 1
ATOM 1341 N N . GLN A 1 164 ? -14.557 7.625 11.696 1.00 98.19 164 GLN A N 1
ATOM 1342 C CA . GLN A 1 164 ? -13.764 8.723 12.228 1.00 98.19 164 GLN A CA 1
ATOM 1343 C C . GLN A 1 164 ? -13.361 9.625 11.062 1.00 98.19 164 GLN A C 1
ATOM 1345 O O . GLN A 1 164 ? -12.867 9.133 10.046 1.00 98.19 164 GLN A O 1
ATOM 1350 N N . THR A 1 165 ? -13.581 10.931 11.188 1.00 97.88 165 THR A N 1
ATOM 1351 C CA . THR A 1 165 ? -13.218 11.926 10.169 1.00 97.88 165 THR A CA 1
ATOM 1352 C C . THR A 1 165 ? -12.426 13.046 10.824 1.00 97.88 165 THR A C 1
ATOM 1354 O O . THR A 1 165 ? -12.845 13.595 11.842 1.00 97.88 165 THR A O 1
ATOM 1357 N N . TYR A 1 166 ? -11.295 13.385 10.217 1.00 97.81 166 TYR A N 1
ATOM 1358 C CA . TYR A 1 166 ? -10.417 14.471 10.619 1.00 97.81 166 TYR A CA 1
ATOM 1359 C C . TYR A 1 166 ? -10.205 15.356 9.400 1.00 97.81 166 TYR A C 1
ATOM 1361 O O . TYR A 1 166 ? -9.612 14.912 8.423 1.00 97.81 166 TYR A O 1
ATOM 1369 N N . GLU A 1 167 ? -10.699 16.586 9.449 1.00 96.75 167 GLU A N 1
ATOM 1370 C CA . GLU A 1 167 ? -10.659 17.516 8.324 1.00 96.75 167 GLU A CA 1
ATOM 1371 C C . GLU A 1 167 ? -10.407 18.923 8.859 1.00 96.75 167 GLU A C 1
ATOM 1373 O O . GLU A 1 167 ? -11.165 19.429 9.689 1.00 96.75 167 GLU A O 1
ATOM 1378 N N . THR A 1 168 ? -9.305 19.533 8.425 1.00 95.50 168 THR A N 1
ATOM 1379 C CA . THR A 1 168 ? -8.983 20.938 8.723 1.00 95.50 168 THR A CA 1
ATOM 1380 C C . THR A 1 168 ? -9.215 21.829 7.499 1.00 95.50 168 THR A C 1
ATOM 1382 O O . THR A 1 168 ? -9.427 23.032 7.648 1.00 95.50 168 THR A O 1
ATOM 1385 N N . SER A 1 169 ? -9.192 21.243 6.295 1.00 94.56 169 SER A N 1
ATOM 1386 C CA . SER A 1 169 ? -9.521 21.875 5.016 1.00 94.56 169 SER A CA 1
ATOM 1387 C C . SER A 1 169 ? -9.790 20.815 3.939 1.00 94.56 169 SER A C 1
ATOM 1389 O O . SER A 1 169 ? -9.444 19.649 4.118 1.00 94.56 169 SER A O 1
ATOM 1391 N N . GLU A 1 170 ? -10.264 21.240 2.764 1.00 89.31 170 GLU A N 1
ATOM 1392 C CA . GLU A 1 170 ? -10.457 20.377 1.581 1.00 89.31 170 GLU A CA 1
ATOM 1393 C C . GLU A 1 170 ? -9.174 19.658 1.108 1.00 89.31 170 GLU A C 1
ATOM 1395 O O . GLU A 1 170 ? -9.237 18.683 0.363 1.00 89.31 170 GLU A O 1
ATOM 1400 N N . THR A 1 171 ? -7.997 20.122 1.541 1.00 91.50 171 THR A N 1
ATOM 1401 C CA . THR A 1 171 ? -6.681 19.561 1.174 1.00 91.50 171 THR A CA 1
ATOM 1402 C C . THR A 1 171 ? -5.913 18.978 2.361 1.00 91.50 171 THR A C 1
ATOM 1404 O O . THR A 1 171 ? -4.745 18.621 2.221 1.00 91.50 171 THR A O 1
ATOM 1407 N N . ASP A 1 172 ? -6.552 18.911 3.529 1.00 96.00 172 ASP A N 1
ATOM 1408 C CA . ASP A 1 172 ? -5.996 18.335 4.751 1.00 96.00 172 ASP A CA 1
ATOM 1409 C C . ASP A 1 172 ? -7.102 17.562 5.475 1.00 96.00 172 ASP A C 1
ATOM 1411 O O . ASP A 1 172 ? -7.790 18.083 6.363 1.00 96.00 172 ASP A O 1
ATOM 1415 N N . TRP A 1 173 ? -7.301 16.321 5.033 1.00 97.25 173 TRP A N 1
ATOM 1416 C CA . TRP A 1 173 ? -8.355 15.450 5.529 1.00 97.25 173 TRP A CA 1
ATOM 1417 C C . TRP A 1 173 ? -7.982 13.974 5.457 1.00 97.25 173 TRP A C 1
ATOM 1419 O O . TRP A 1 173 ? -7.332 13.504 4.525 1.00 97.25 173 TRP A O 1
ATOM 1429 N N . TYR A 1 174 ? -8.447 13.209 6.438 1.00 98.38 174 TYR A N 1
ATOM 1430 C CA . TYR A 1 174 ? -8.471 11.755 6.374 1.00 98.38 174 TYR A CA 1
ATOM 1431 C C . TYR A 1 174 ? -9.647 11.191 7.170 1.00 98.38 174 TYR A C 1
ATOM 1433 O O . TYR A 1 174 ? -10.164 11.796 8.110 1.00 98.38 174 TYR A O 1
ATOM 1441 N N . THR A 1 175 ? -10.080 9.999 6.791 1.00 98.38 175 THR A N 1
ATOM 1442 C CA . THR A 1 175 ? -11.155 9.260 7.440 1.00 98.38 175 THR A CA 1
ATOM 1443 C C . THR A 1 175 ? -10.804 7.784 7.494 1.00 98.38 175 THR A C 1
ATOM 1445 O O . THR A 1 175 ? -10.107 7.273 6.618 1.00 98.38 175 THR A O 1
ATOM 1448 N N . PHE A 1 176 ? -11.304 7.087 8.508 1.00 98.56 176 PHE A N 1
ATOM 1449 C CA . PHE A 1 176 ? -11.300 5.632 8.535 1.00 98.56 176 PHE A CA 1
ATOM 1450 C C . PHE A 1 176 ? -12.568 5.096 9.189 1.00 98.56 176 PHE A C 1
ATOM 1452 O O . PHE A 1 176 ? -13.223 5.771 9.985 1.00 98.56 176 PHE A O 1
ATOM 1459 N N . ILE A 1 177 ? -12.913 3.864 8.845 1.00 98.69 177 ILE A N 1
ATOM 1460 C CA . ILE A 1 177 ? -14.004 3.100 9.439 1.00 98.69 177 ILE A CA 1
ATOM 1461 C C . ILE A 1 177 ? -13.554 1.645 9.575 1.00 98.69 177 ILE A C 1
ATOM 1463 O O . ILE A 1 177 ? -12.798 1.151 8.736 1.00 98.69 177 ILE A O 1
ATOM 1467 N N . ILE A 1 178 ? -14.024 0.961 10.619 1.00 98.69 178 ILE A N 1
ATOM 1468 C CA . ILE A 1 178 ? -13.964 -0.500 10.678 1.00 98.69 178 ILE A CA 1
ATOM 1469 C C . ILE A 1 178 ? -15.387 -1.023 10.687 1.00 98.69 178 ILE A C 1
ATOM 1471 O O . ILE A 1 178 ? -16.123 -0.812 11.649 1.00 98.69 178 ILE A O 1
ATOM 1475 N N . LYS A 1 179 ? -15.776 -1.682 9.599 1.00 97.88 179 LYS A N 1
ATOM 1476 C CA . LYS A 1 179 ? -17.111 -2.250 9.427 1.00 97.88 179 LYS A CA 1
ATOM 1477 C C . LYS A 1 179 ? -17.030 -3.462 8.508 1.00 97.88 179 LYS A C 1
ATOM 1479 O O . LYS A 1 179 ? -16.153 -3.524 7.654 1.00 97.88 179 LYS A O 1
ATOM 1484 N N . ASP A 1 180 ? -17.939 -4.417 8.689 1.00 97.38 180 ASP A N 1
ATOM 1485 C CA . ASP A 1 180 ? -18.080 -5.586 7.812 1.00 97.38 180 ASP A CA 1
ATOM 1486 C C . ASP A 1 180 ? -16.757 -6.363 7.668 1.00 97.38 180 ASP A C 1
ATOM 1488 O O . ASP A 1 180 ? -16.397 -6.822 6.587 1.00 97.38 180 ASP A O 1
ATOM 1492 N N . LYS A 1 181 ? -16.024 -6.485 8.789 1.00 98.25 181 LYS A N 1
ATOM 1493 C CA . LYS A 1 181 ? -14.697 -7.113 8.889 1.00 98.25 181 LYS A CA 1
ATOM 1494 C C . LYS A 1 181 ? -13.629 -6.471 7.996 1.00 98.25 181 LYS A C 1
ATOM 1496 O O . LYS A 1 181 ? -12.720 -7.162 7.549 1.00 98.25 181 LYS A O 1
ATOM 1501 N N . LYS A 1 182 ? -13.716 -5.167 7.726 1.00 98.56 182 LYS A N 1
ATOM 1502 C CA . LYS A 1 182 ? -12.729 -4.430 6.924 1.00 98.56 182 LYS A CA 1
ATOM 1503 C C . LYS A 1 182 ? -12.354 -3.120 7.596 1.00 98.56 182 LYS A C 1
ATOM 1505 O O . LYS A 1 182 ? -13.227 -2.389 8.062 1.00 98.56 182 LYS A O 1
ATOM 1510 N N . PHE A 1 183 ? -11.064 -2.808 7.600 1.00 98.75 183 PHE A N 1
ATOM 1511 C CA . PHE A 1 183 ? -10.577 -1.447 7.795 1.00 98.75 183 PHE A CA 1
ATOM 1512 C C . PHE A 1 183 ? -10.576 -0.753 6.431 1.00 98.75 183 PHE A C 1
ATOM 1514 O O . PHE A 1 183 ? -9.944 -1.243 5.499 1.00 98.75 183 PHE A O 1
ATOM 1521 N N . ASP A 1 184 ? -11.291 0.362 6.301 1.00 98.75 184 ASP A N 1
ATOM 1522 C CA . ASP A 1 184 ? -11.329 1.179 5.083 1.00 98.75 184 ASP A CA 1
ATOM 1523 C C . ASP A 1 184 ? -11.010 2.624 5.460 1.00 98.75 184 ASP A C 1
ATOM 1525 O O . ASP A 1 184 ? -11.710 3.239 6.270 1.00 98.75 184 ASP A O 1
ATOM 1529 N N . ALA A 1 185 ? -9.927 3.151 4.901 1.00 98.56 185 ALA A N 1
ATOM 1530 C CA . ALA A 1 185 ? -9.434 4.481 5.197 1.00 98.56 185 ALA A CA 1
ATOM 1531 C C . ALA A 1 185 ? -9.096 5.232 3.915 1.00 98.56 185 ALA A C 1
ATOM 1533 O O . ALA A 1 185 ? -8.582 4.651 2.962 1.00 98.56 185 ALA A O 1
ATOM 1534 N N . ALA A 1 186 ? -9.365 6.531 3.903 1.00 98.12 186 ALA A N 1
ATOM 1535 C CA . ALA A 1 186 ? -9.047 7.407 2.787 1.00 98.12 186 ALA A CA 1
ATOM 1536 C C . ALA A 1 186 ? -8.566 8.766 3.289 1.00 98.12 186 ALA A C 1
ATOM 1538 O O . ALA A 1 186 ? -8.956 9.201 4.371 1.00 98.12 186 ALA A O 1
ATOM 1539 N N . GLY A 1 187 ? -7.736 9.444 2.508 1.00 97.25 187 GLY A N 1
ATOM 1540 C CA . GLY A 1 187 ? -7.252 10.781 2.837 1.00 97.25 187 GLY A CA 1
ATOM 1541 C C . GLY A 1 187 ? -6.634 11.477 1.639 1.00 97.25 187 GLY A C 1
ATOM 1542 O O . GLY A 1 187 ? -6.409 10.848 0.606 1.00 97.25 187 GLY A O 1
ATOM 1543 N N . ASP A 1 188 ? -6.340 12.763 1.798 1.00 96.56 188 ASP A N 1
ATOM 1544 C CA . ASP A 1 188 ? -5.701 13.592 0.773 1.00 96.56 188 ASP A CA 1
ATOM 1545 C C . ASP A 1 188 ? -4.300 13.062 0.362 1.00 96.56 188 ASP A C 1
ATOM 1547 O O . ASP A 1 188 ? -3.767 12.122 0.972 1.00 96.56 188 ASP A O 1
ATOM 1551 N N . PRO A 1 189 ? -3.642 13.646 -0.664 1.00 96.44 189 PRO A N 1
ATOM 1552 C CA . PRO A 1 189 ? -2.400 13.111 -1.226 1.00 96.44 189 PRO A CA 1
ATOM 1553 C C . PRO A 1 189 ? -1.248 12.969 -0.230 1.00 96.44 189 PRO A C 1
ATOM 1555 O O . PRO A 1 189 ? -0.310 12.220 -0.497 1.00 96.44 189 PRO A O 1
ATOM 1558 N N . SER A 1 190 ? -1.291 13.678 0.902 1.00 96.69 190 SER A N 1
ATOM 1559 C CA . SER A 1 190 ? -0.272 13.626 1.952 1.00 96.69 190 SER A CA 1
ATOM 1560 C C . SER A 1 190 ? -0.502 12.532 3.001 1.00 96.69 190 SER A C 1
ATOM 1562 O O . SER A 1 190 ? 0.368 12.312 3.846 1.00 96.69 190 SER A O 1
ATOM 1564 N N . LYS A 1 191 ? -1.652 11.845 2.982 1.00 97.62 191 LYS A N 1
ATOM 1565 C CA . LYS A 1 191 ? -2.136 11.076 4.139 1.00 97.62 191 LYS A CA 1
ATOM 1566 C C . LYS A 1 191 ? -1.776 9.608 4.166 1.00 97.62 191 LYS A C 1
ATOM 1568 O O . LYS A 1 191 ? -2.028 8.980 5.186 1.00 97.62 191 LYS A O 1
ATOM 1573 N N . LEU A 1 192 ? -1.133 9.051 3.142 1.00 98.25 192 LEU A N 1
ATOM 1574 C CA . LEU A 1 192 ? -0.815 7.620 3.141 1.00 98.25 192 LEU A CA 1
ATOM 1575 C C . LEU A 1 192 ? -0.118 7.152 4.435 1.00 98.25 192 LEU A C 1
ATOM 1577 O O . LEU A 1 192 ? -0.498 6.131 5.006 1.00 98.25 192 LEU A O 1
ATOM 1581 N N . GLU A 1 193 ? 0.834 7.939 4.948 1.00 97.75 193 GLU A N 1
ATOM 1582 C CA . GLU A 1 193 ? 1.521 7.641 6.211 1.00 97.75 193 GLU A CA 1
ATOM 1583 C C . GLU A 1 193 ? 0.551 7.549 7.400 1.00 97.75 193 GLU A C 1
ATOM 1585 O O . GLU A 1 193 ? 0.615 6.581 8.160 1.00 97.75 193 GLU A O 1
ATOM 1590 N N . ILE A 1 194 ? -0.385 8.498 7.534 1.00 98.12 194 ILE A N 1
ATOM 1591 C CA . ILE A 1 194 ? -1.351 8.501 8.641 1.00 98.12 194 ILE A CA 1
ATOM 1592 C C . ILE A 1 194 ? -2.402 7.396 8.488 1.00 98.12 194 ILE A C 1
ATOM 1594 O O . ILE A 1 194 ? -2.856 6.858 9.497 1.00 98.12 194 ILE A O 1
ATOM 1598 N N . LEU A 1 195 ? -2.774 7.015 7.261 1.00 98.69 195 LEU A N 1
ATOM 1599 C CA . LEU A 1 195 ? -3.736 5.932 7.027 1.00 98.69 195 LEU A CA 1
ATOM 1600 C C . LEU A 1 195 ? -3.172 4.588 7.515 1.00 98.69 195 LEU A C 1
ATOM 1602 O O . LEU A 1 195 ? -3.831 3.887 8.284 1.00 98.69 195 LEU A O 1
ATOM 1606 N N . ILE A 1 196 ? -1.926 4.267 7.141 1.00 98.62 196 ILE A N 1
ATOM 1607 C CA . ILE A 1 196 ? -1.245 3.040 7.591 1.00 98.62 196 ILE A CA 1
ATOM 1608 C C . ILE A 1 196 ? -0.975 3.103 9.101 1.00 98.62 196 ILE A C 1
ATOM 1610 O O . ILE A 1 196 ? -1.194 2.127 9.824 1.00 98.62 196 ILE A O 1
ATOM 1614 N N . GLU A 1 197 ? -0.532 4.258 9.608 1.00 98.44 197 GLU A N 1
ATOM 1615 C CA . GLU A 1 197 ? -0.287 4.435 11.039 1.00 98.44 197 GLU A CA 1
ATOM 1616 C C . GLU A 1 197 ? -1.561 4.280 11.880 1.00 98.44 197 GLU A C 1
ATOM 1618 O O . GLU A 1 197 ? -1.502 3.675 12.952 1.00 98.44 197 GLU A O 1
ATOM 1623 N N . SER A 1 198 ? -2.710 4.758 11.395 1.00 98.38 198 SER A N 1
ATOM 1624 C CA . SER A 1 198 ? -3.998 4.625 12.086 1.00 98.38 198 SER A CA 1
ATOM 1625 C C . SER A 1 198 ? -4.352 3.158 12.303 1.00 98.38 198 SER A C 1
ATOM 1627 O O . SER A 1 198 ? -4.654 2.765 13.432 1.00 98.38 198 SER A O 1
ATOM 1629 N N . PHE A 1 199 ? -4.221 2.328 11.264 1.00 98.50 199 PHE A N 1
ATOM 1630 C CA . PHE A 1 199 ? -4.438 0.890 11.395 1.00 98.50 199 PHE A CA 1
ATOM 1631 C C . PHE A 1 199 ? -3.464 0.261 12.398 1.00 98.50 199 PHE A C 1
ATOM 1633 O O . PHE A 1 199 ? -3.885 -0.409 13.341 1.00 98.50 199 PHE A O 1
ATOM 1640 N N . ARG A 1 200 ? -2.164 0.558 12.274 1.00 98.12 200 ARG A N 1
ATOM 1641 C CA . ARG A 1 200 ? -1.123 0.064 13.190 1.00 98.12 200 ARG A CA 1
ATOM 1642 C C . ARG A 1 200 ? -1.408 0.390 14.656 1.00 98.12 200 ARG A C 1
ATOM 1644 O O . ARG A 1 200 ? -1.204 -0.451 15.534 1.00 98.12 200 ARG A O 1
ATOM 1651 N N . VAL A 1 201 ? -1.865 1.609 14.937 1.00 97.31 201 VAL A N 1
ATOM 1652 C CA . VAL A 1 201 ? -2.220 2.052 16.292 1.00 97.31 201 VAL A CA 1
ATOM 1653 C C . VAL A 1 201 ? -3.453 1.315 16.812 1.00 97.31 201 VAL A C 1
ATOM 1655 O O . VAL A 1 201 ? -3.453 0.936 17.983 1.00 97.31 201 VAL A O 1
ATOM 1658 N N . ILE A 1 202 ? -4.464 1.081 15.970 1.00 97.19 202 ILE A N 1
ATOM 1659 C CA . ILE A 1 202 ? -5.653 0.296 16.334 1.00 97.19 202 ILE A CA 1
ATOM 1660 C C . ILE A 1 202 ? -5.240 -1.128 16.710 1.00 97.19 202 ILE A C 1
ATOM 1662 O O . ILE A 1 202 ? -5.506 -1.552 17.831 1.00 97.19 202 ILE A O 1
ATOM 1666 N N . VAL A 1 203 ? -4.492 -1.822 15.843 1.00 96.44 203 VAL A N 1
ATOM 1667 C CA . VAL A 1 203 ? -4.025 -3.193 16.114 1.00 96.44 203 VAL A CA 1
ATOM 1668 C C . VAL A 1 203 ? -3.243 -3.257 17.425 1.00 96.44 203 VAL A C 1
ATOM 1670 O O . VAL A 1 203 ? -3.482 -4.132 18.254 1.00 96.44 203 VAL A O 1
ATOM 1673 N N . LYS A 1 204 ? -2.331 -2.304 17.657 1.00 94.81 204 LYS A N 1
ATOM 1674 C CA . LYS A 1 204 ? -1.546 -2.257 18.895 1.00 94.81 204 LYS A CA 1
ATOM 1675 C C . LYS A 1 204 ? -2.421 -2.065 20.138 1.00 94.81 204 LYS A C 1
ATOM 1677 O O . LYS A 1 204 ? -2.128 -2.679 21.158 1.00 94.81 204 LYS A O 1
ATOM 1682 N N . LYS A 1 205 ? -3.442 -1.205 20.081 1.00 93.38 205 LYS A N 1
ATOM 1683 C CA . LYS A 1 205 ? -4.353 -0.964 21.212 1.00 93.38 205 LYS A CA 1
ATOM 1684 C C . LYS A 1 205 ? -5.180 -2.203 21.531 1.00 93.38 205 LYS A C 1
ATOM 1686 O O . LYS A 1 205 ? -5.223 -2.604 22.687 1.00 93.38 205 LYS A O 1
ATOM 1691 N N . GLU A 1 206 ? -5.759 -2.837 20.518 1.00 89.88 206 GLU A N 1
ATOM 1692 C CA . GLU A 1 206 ? -6.593 -4.024 20.720 1.00 89.88 206 GLU A CA 1
ATOM 1693 C C . GLU A 1 206 ? -5.784 -5.221 21.229 1.00 89.88 206 GLU A C 1
ATOM 1695 O O . GLU A 1 206 ? -6.239 -5.927 22.118 1.00 89.88 206 GLU A O 1
ATOM 1700 N N . LEU A 1 207 ? -4.542 -5.407 20.769 1.00 81.75 207 LEU A N 1
ATOM 1701 C CA . LEU A 1 207 ? -3.668 -6.471 21.281 1.00 81.75 207 LEU A CA 1
ATOM 1702 C C . LEU A 1 207 ? -3.218 -6.273 22.739 1.00 81.75 207 LEU A C 1
ATOM 1704 O O . LEU A 1 207 ? -2.790 -7.241 23.356 1.00 81.75 207 LEU A O 1
ATOM 1708 N N . ILE A 1 208 ? -3.267 -5.049 23.276 1.00 78.94 208 ILE A N 1
ATOM 1709 C CA . ILE A 1 208 ? -2.988 -4.774 24.699 1.00 78.94 208 ILE A CA 1
ATOM 1710 C C . ILE A 1 208 ? -4.221 -5.068 25.568 1.00 78.94 208 ILE A C 1
ATOM 1712 O O . ILE A 1 208 ? -4.077 -5.361 26.751 1.00 78.94 208 ILE A O 1
ATOM 1716 N N . ASN A 1 209 ? -5.420 -4.969 24.991 1.00 66.25 209 ASN A N 1
ATOM 1717 C CA . ASN A 1 209 ? -6.689 -5.153 25.694 1.00 66.25 209 ASN A CA 1
ATOM 1718 C C . ASN A 1 209 ? -7.185 -6.616 25.691 1.00 66.25 209 ASN A C 1
ATOM 1720 O O . ASN A 1 209 ? -8.235 -6.889 26.275 1.00 66.25 209 ASN A O 1
ATOM 1724 N N . LEU A 1 210 ? -6.453 -7.523 25.033 1.00 56.56 210 LEU A N 1
ATOM 1725 C CA . LEU A 1 210 ? -6.683 -8.973 24.975 1.00 56.56 210 LEU A CA 1
ATOM 1726 C C . LEU A 1 210 ? -5.781 -9.710 25.972 1.00 56.56 210 LEU A C 1
ATOM 1728 O O . LEU A 1 210 ? -6.279 -10.677 26.588 1.00 56.56 210 LEU A O 1
#

Radius of gyration: 17.27 Å; chains: 1; bounding box: 41×43×48 Å

Secondary structure (DSSP, 8-state):
--EEEHHHHHHHHHHHHTTS-TT-S-SEEEEE-SSSSEEEEEE-TTSTTTT--B----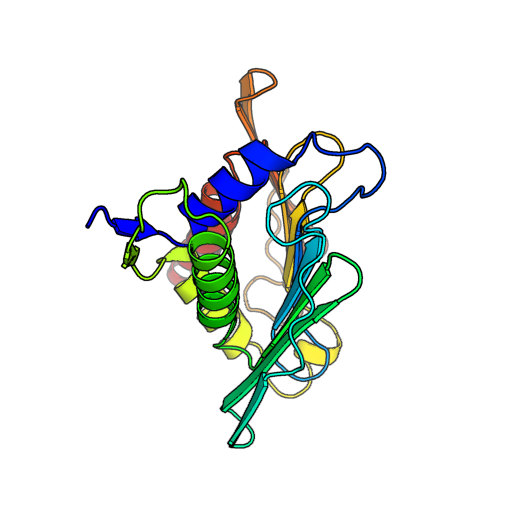EEEETTEEEEEEEETTEEEEEE-TT-HHHHHHHHHHHHHHH-TTSPP-EEE--HHHHHHHHHHHHH-SSSGGGT--EEEEEETTTEEEEEEE-TTSTTTT--EEEEEEEEETTEEEEEEEETTEEEEEE-TT-HHHHHHHHHHHHHHHHH--

Foldseek 3Di:
DAADALVQVVLVVCVVCVPPDPPDQWQWKWKAALAAKIKIKHQQPPALCQPPWFDWPWDDPDPQFTKIWTADNRITIIMTHLQCPSVSSVVVVVVRCVSPVVDDDHHYDHDPLSRVVSVVSVVQPDPPCSNPWIWMWTAGPLGWIKIKGAQPPHPCQPPWDPKDKDDPDSQFIKIWTCDPRMIIIMHHSSCPSVSSVVVVVVVVVVVVVD

Sequence (210 aa):
MITVSILKWLINFYKIHKDIEISSQNLISIDTLDNPGWGINIDVKGTCLEAVILKESDINNSDDNWYVYKIRNSIYDAVGDPLKLEFLLLRFMEIFQKYNSNLKEEGTSPDKNINWLMSWYASHCNGNWEHMYGVTINTIDNPGWRVRIDLAETKLENLSIDRQTYETSETDWYTFIIKDKKFDAAGDPSKLEILIESFRVIVKKELINL